Protein AF-A0A960V739-F1 (afdb_monomer_lite)

Structure (mmCIF, N/CA/C/O backbone):
data_AF-A0A960V739-F1
#
_entry.id   AF-A0A960V739-F1
#
loop_
_atom_site.group_PDB
_atom_site.id
_atom_site.type_symbol
_atom_site.label_atom_id
_atom_site.label_alt_id
_atom_site.label_comp_id
_atom_site.label_asym_id
_atom_site.label_entity_id
_atom_site.label_seq_id
_atom_site.pdbx_PDB_ins_code
_atom_site.Cartn_x
_atom_site.Cartn_y
_atom_site.Cartn_z
_atom_site.occupancy
_atom_site.B_iso_or_equiv
_atom_site.auth_seq_id
_atom_site.auth_comp_id
_atom_site.auth_asym_id
_atom_site.auth_atom_id
_atom_site.pdbx_PDB_model_num
ATOM 1 N N . VAL A 1 1 ? -7.307 39.408 7.195 1.00 61.91 1 VAL A N 1
ATOM 2 C CA . VAL A 1 1 ? -5.907 39.094 6.804 1.00 61.91 1 VAL A CA 1
ATOM 3 C C . VAL A 1 1 ? -5.364 37.853 7.519 1.00 61.91 1 VAL A C 1
ATOM 5 O O . VAL A 1 1 ? -5.177 36.853 6.842 1.00 61.91 1 VAL A O 1
ATOM 8 N N . ARG A 1 2 ? -5.236 37.822 8.859 1.00 61.84 2 ARG A N 1
ATOM 9 C CA . ARG A 1 2 ? -4.800 36.618 9.619 1.00 61.84 2 ARG A CA 1
ATOM 10 C C . ARG A 1 2 ? -5.507 35.285 9.275 1.00 61.84 2 ARG A C 1
ATOM 12 O O . ARG A 1 2 ? -4.802 34.300 9.091 1.00 61.84 2 ARG A O 1
ATOM 19 N N . PRO A 1 3 ? -6.846 35.208 9.113 1.00 68.50 3 PRO A N 1
ATOM 20 C CA . PRO A 1 3 ? -7.497 33.933 8.781 1.00 68.50 3 PRO A CA 1
ATOM 21 C C . PRO A 1 3 ? -7.203 33.447 7.353 1.00 68.50 3 PRO A C 1
ATOM 23 O O . PRO A 1 3 ? -7.245 32.250 7.091 1.00 68.50 3 PRO A O 1
ATOM 26 N N . ILE A 1 4 ? -6.880 34.360 6.432 1.00 65.25 4 ILE A N 1
ATOM 27 C CA . ILE A 1 4 ? -6.526 34.026 5.047 1.00 65.25 4 ILE A CA 1
ATOM 28 C C . ILE A 1 4 ? -5.077 33.529 4.997 1.00 65.25 4 ILE A C 1
ATOM 30 O O . ILE A 1 4 ? -4.818 32.489 4.404 1.00 65.25 4 ILE A O 1
ATOM 34 N N . VAL A 1 5 ? -4.163 34.205 5.703 1.00 66.00 5 VAL A N 1
ATOM 35 C CA . VAL A 1 5 ? -2.750 33.802 5.817 1.00 66.00 5 VAL A CA 1
ATOM 36 C C . VAL A 1 5 ? -2.621 32.413 6.452 1.00 66.00 5 VAL A C 1
ATOM 38 O O . VAL A 1 5 ? -1.962 31.547 5.885 1.00 66.00 5 VAL A O 1
ATOM 41 N N . ASN A 1 6 ? -3.342 32.146 7.547 1.00 66.25 6 ASN A N 1
ATOM 42 C CA . ASN A 1 6 ? -3.327 30.829 8.193 1.00 66.25 6 ASN A CA 1
ATOM 43 C C . ASN A 1 6 ? -3.907 29.725 7.292 1.00 66.25 6 ASN A C 1
ATOM 45 O O . ASN A 1 6 ? -3.459 28.581 7.336 1.00 66.25 6 ASN A O 1
ATOM 49 N N . LYS A 1 7 ? -4.905 30.051 6.460 1.00 63.59 7 LYS A N 1
ATOM 50 C CA . LYS A 1 7 ? -5.490 29.097 5.510 1.00 63.59 7 LYS A CA 1
ATOM 51 C C . LYS A 1 7 ? -4.515 28.765 4.379 1.00 63.59 7 LYS A C 1
ATOM 53 O O . LYS A 1 7 ? -4.425 27.601 4.007 1.00 63.59 7 LYS A O 1
ATOM 58 N N . ILE A 1 8 ? -3.781 29.756 3.872 1.00 60.94 8 ILE A N 1
ATOM 59 C CA . ILE A 1 8 ? -2.756 29.575 2.833 1.00 60.94 8 ILE A CA 1
ATOM 60 C C . ILE A 1 8 ? -1.586 28.741 3.371 1.00 60.94 8 ILE A C 1
ATOM 62 O O . ILE A 1 8 ? -1.253 27.729 2.766 1.00 60.94 8 ILE A O 1
ATOM 66 N N . GLN A 1 9 ? -1.064 29.068 4.558 1.00 61.53 9 GLN A N 1
ATOM 67 C CA . GLN A 1 9 ? 0.013 28.297 5.201 1.00 61.53 9 GLN A CA 1
ATOM 68 C C . GLN A 1 9 ? -0.371 26.828 5.444 1.00 61.53 9 GLN A C 1
ATOM 70 O O . GLN A 1 9 ? 0.449 25.925 5.289 1.00 61.53 9 GLN A O 1
ATOM 75 N N . ASN A 1 10 ? -1.634 26.569 5.794 1.00 70.25 10 ASN A N 1
ATOM 76 C CA . ASN A 1 10 ? -2.128 25.207 5.982 1.00 70.25 10 ASN A CA 1
ATOM 77 C C . ASN A 1 10 ? -2.332 24.463 4.647 1.00 70.25 10 ASN A C 1
ATOM 79 O O . ASN A 1 10 ? -2.177 23.252 4.576 1.00 70.25 10 ASN A O 1
ATOM 83 N N . LEU A 1 11 ? -2.666 25.164 3.561 1.00 67.06 11 LEU A N 1
ATOM 84 C CA . LEU A 1 11 ? -2.724 24.560 2.226 1.00 67.06 11 LEU A CA 1
ATOM 85 C C . LEU A 1 11 ? -1.325 24.180 1.727 1.00 67.06 11 LEU A C 1
ATOM 87 O O . LEU A 1 11 ? -1.134 23.060 1.253 1.00 67.06 11 LEU A O 1
ATOM 91 N N . GLU A 1 12 ? -0.347 25.071 1.888 1.00 69.44 12 GLU A N 1
ATOM 92 C CA . GLU A 1 12 ? 1.050 24.823 1.515 1.00 69.44 12 GLU A CA 1
ATOM 93 C C . GLU A 1 12 ? 1.628 23.612 2.255 1.00 69.44 12 GLU A C 1
ATOM 95 O O . GLU A 1 12 ? 2.193 22.715 1.624 1.00 69.44 12 GLU A O 1
ATOM 100 N N . SER A 1 13 ? 1.398 23.509 3.568 1.00 76.50 13 SER A N 1
ATOM 101 C CA . SER A 1 13 ? 1.861 22.359 4.354 1.00 76.50 13 SER A CA 1
ATOM 102 C C . SER A 1 13 ? 1.246 21.032 3.884 1.00 76.50 13 SER A C 1
ATOM 104 O O . SER A 1 13 ? 1.932 20.010 3.849 1.00 76.50 13 SER A O 1
ATOM 106 N N . MET A 1 14 ? -0.015 21.028 3.436 1.00 77.25 14 MET A N 1
ATOM 107 C CA . MET A 1 14 ? -0.676 19.818 2.930 1.00 77.25 14 MET A CA 1
ATOM 108 C C . MET A 1 14 ? -0.151 19.369 1.564 1.00 77.25 14 MET A C 1
ATOM 110 O O . MET A 1 14 ? -0.026 18.165 1.319 1.00 77.25 14 MET A O 1
ATOM 114 N N . HIS A 1 15 ? 0.170 20.306 0.669 1.00 81.81 15 HIS A N 1
ATOM 115 C CA . HIS A 1 15 ? 0.794 19.974 -0.612 1.00 81.81 15 HIS A CA 1
ATOM 116 C C . HIS A 1 15 ? 2.202 19.404 -0.418 1.00 81.81 15 HIS A C 1
ATOM 118 O O . HIS A 1 15 ? 2.551 18.422 -1.075 1.00 81.81 15 HIS A O 1
ATOM 124 N N . LEU A 1 16 ? 2.962 19.945 0.538 1.00 85.44 16 LEU A N 1
ATOM 125 C CA . LEU A 1 16 ? 4.282 19.430 0.901 1.00 85.44 16 LEU A CA 1
ATOM 126 C C . LEU A 1 16 ? 4.216 18.001 1.445 1.00 85.44 16 LEU A C 1
ATOM 128 O O . LEU A 1 16 ? 5.018 17.168 1.037 1.00 85.44 16 LEU A O 1
ATOM 132 N N . ILE A 1 17 ? 3.233 17.679 2.292 1.00 86.62 17 ILE A N 1
ATOM 133 C CA . ILE A 1 17 ? 3.054 16.311 2.806 1.00 86.62 17 ILE A CA 1
ATOM 134 C C . ILE A 1 17 ? 2.731 15.331 1.672 1.00 86.62 17 ILE A C 1
ATOM 136 O O . ILE A 1 17 ? 3.314 14.250 1.610 1.00 86.62 17 ILE A O 1
ATOM 140 N N . ARG A 1 18 ? 1.834 15.702 0.748 1.00 87.12 18 ARG A N 1
ATOM 141 C CA . ARG A 1 18 ? 1.503 14.868 -0.423 1.00 87.12 18 ARG A CA 1
ATOM 142 C C . ARG A 1 18 ? 2.731 14.606 -1.286 1.00 87.12 18 ARG A C 1
ATOM 144 O O . ARG A 1 18 ? 2.988 13.463 -1.651 1.00 87.12 18 ARG A O 1
ATOM 151 N N . LEU A 1 19 ? 3.487 15.662 -1.576 1.00 88.44 19 LEU A N 1
ATOM 152 C CA . LEU A 1 19 ? 4.712 15.569 -2.355 1.00 88.44 19 LEU A CA 1
ATOM 153 C C . LEU A 1 19 ? 5.747 14.691 -1.646 1.00 88.44 19 LEU A C 1
ATOM 155 O O . LEU A 1 19 ? 6.321 13.806 -2.271 1.00 88.44 19 LEU A O 1
ATOM 159 N N . PHE A 1 20 ? 5.929 14.879 -0.338 1.00 89.75 20 PHE A N 1
ATOM 160 C CA . PHE A 1 20 ? 6.829 14.071 0.477 1.00 89.75 20 PHE A CA 1
ATOM 161 C C . PHE A 1 20 ? 6.463 12.584 0.430 1.00 89.75 20 PHE A C 1
ATOM 163 O O . PHE A 1 20 ? 7.338 11.762 0.183 1.00 89.75 20 PHE A O 1
ATOM 170 N N . ILE A 1 21 ? 5.183 12.232 0.600 1.00 90.31 21 ILE A N 1
ATOM 171 C CA . ILE A 1 21 ? 4.724 10.834 0.547 1.00 90.31 21 ILE A CA 1
ATOM 172 C C . ILE A 1 21 ? 4.995 10.221 -0.828 1.00 90.31 21 ILE A C 1
ATOM 174 O O . ILE A 1 21 ? 5.490 9.097 -0.898 1.00 90.31 21 ILE A O 1
ATOM 178 N N . ILE A 1 22 ? 4.701 10.948 -1.911 1.00 90.69 22 ILE A N 1
ATOM 179 C CA . ILE A 1 22 ? 4.927 10.466 -3.281 1.00 90.69 22 ILE A CA 1
ATOM 180 C C . ILE A 1 22 ? 6.422 10.276 -3.542 1.00 90.69 22 ILE A C 1
ATOM 182 O O . ILE A 1 22 ? 6.816 9.212 -4.007 1.00 90.69 22 ILE A O 1
ATOM 186 N N . ILE A 1 23 ? 7.258 11.262 -3.203 1.00 92.69 23 ILE A N 1
ATOM 187 C CA . ILE A 1 23 ? 8.714 11.179 -3.390 1.00 92.69 23 ILE A CA 1
ATOM 188 C C . ILE A 1 23 ? 9.294 10.039 -2.555 1.00 92.69 23 ILE A C 1
ATOM 190 O O . ILE A 1 23 ? 10.075 9.246 -3.069 1.00 92.69 23 ILE A O 1
ATOM 194 N N . PHE A 1 24 ? 8.897 9.924 -1.289 1.00 92.94 24 PHE A N 1
ATOM 195 C CA . PHE A 1 24 ? 9.364 8.860 -0.408 1.00 92.94 24 PHE A CA 1
ATOM 196 C C . PHE A 1 24 ? 8.970 7.476 -0.941 1.00 92.94 24 PHE A C 1
ATOM 198 O O . PHE A 1 24 ? 9.826 6.601 -1.041 1.00 92.94 24 PHE A O 1
ATOM 205 N N . SER A 1 25 ? 7.709 7.310 -1.358 1.00 92.81 25 SER A N 1
ATOM 206 C CA . SER A 1 25 ? 7.203 6.063 -1.953 1.00 92.81 25 SER A CA 1
ATOM 207 C C . SER A 1 25 ? 7.873 5.744 -3.292 1.00 92.81 25 SER A C 1
ATOM 209 O O . SER A 1 25 ? 8.078 4.585 -3.628 1.00 92.81 25 SER A O 1
ATOM 211 N N . PHE A 1 26 ? 8.225 6.762 -4.078 1.00 93.56 26 PHE A N 1
ATOM 212 C CA . PHE A 1 26 ? 8.960 6.580 -5.325 1.00 93.56 26 PHE A CA 1
ATOM 213 C C . PHE A 1 26 ? 10.395 6.136 -5.060 1.00 93.56 26 PHE A C 1
ATOM 215 O O . PHE A 1 26 ? 10.823 5.116 -5.593 1.00 93.56 26 PHE A O 1
ATOM 222 N N . LEU A 1 27 ? 11.127 6.849 -4.201 1.00 92.50 27 LEU A N 1
ATOM 223 C CA . LEU A 1 27 ? 12.509 6.511 -3.862 1.00 92.50 27 LEU A CA 1
ATOM 224 C C . LEU A 1 27 ? 12.613 5.114 -3.248 1.00 92.50 27 LEU A C 1
ATOM 226 O O . LEU A 1 27 ? 13.562 4.390 -3.546 1.00 92.50 27 LEU A O 1
ATOM 230 N N . SER A 1 28 ? 11.620 4.705 -2.456 1.00 90.50 28 SER A N 1
ATOM 231 C CA . SER A 1 28 ? 11.598 3.380 -1.845 1.00 90.50 28 SER A CA 1
ATOM 232 C C . SER A 1 28 ? 11.438 2.227 -2.831 1.00 90.50 28 SER A C 1
ATOM 234 O O . SER A 1 28 ? 11.763 1.100 -2.476 1.00 90.50 28 SER A O 1
ATOM 236 N N . ILE A 1 29 ? 10.940 2.481 -4.043 1.00 89.25 29 ILE A N 1
ATOM 237 C CA . ILE A 1 29 ? 10.855 1.478 -5.113 1.00 89.25 29 ILE A CA 1
ATOM 238 C C . ILE A 1 29 ? 12.014 1.664 -6.096 1.00 89.25 29 ILE A C 1
ATOM 240 O O . ILE A 1 29 ? 12.632 0.692 -6.532 1.00 89.25 29 ILE A O 1
ATOM 244 N N . PHE A 1 30 ? 12.342 2.914 -6.422 1.00 89.31 30 PHE A N 1
ATOM 245 C CA . PHE A 1 30 ? 13.399 3.259 -7.361 1.00 89.31 30 PHE A CA 1
ATOM 246 C C . PHE A 1 30 ? 14.764 2.761 -6.888 1.00 89.31 30 PHE A C 1
ATOM 248 O O . PHE A 1 30 ? 15.450 2.096 -7.654 1.00 89.31 30 PHE A O 1
ATOM 255 N N . ILE A 1 31 ? 15.136 3.011 -5.627 1.00 89.50 31 ILE A N 1
ATOM 256 C CA . ILE A 1 31 ? 16.443 2.602 -5.097 1.00 89.50 31 ILE A CA 1
ATOM 257 C C . ILE A 1 31 ? 16.606 1.072 -5.162 1.00 89.50 31 ILE A C 1
ATOM 259 O O . ILE A 1 31 ? 17.589 0.632 -5.750 1.00 89.5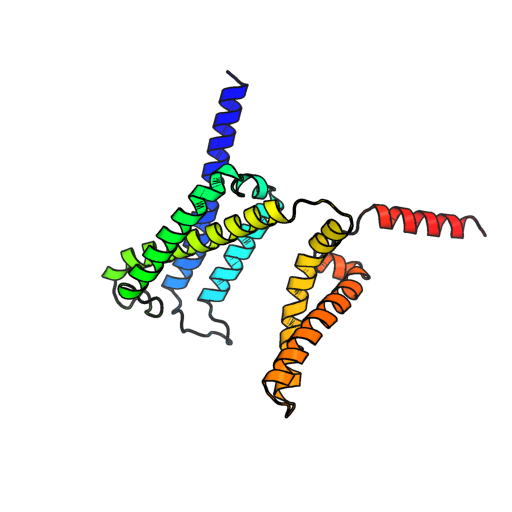0 31 ILE A O 1
ATOM 263 N N . PRO A 1 32 ? 15.668 0.236 -4.667 1.00 87.06 32 PRO A N 1
ATOM 264 C CA . PRO A 1 32 ? 15.764 -1.214 -4.845 1.00 87.06 32 PRO A CA 1
ATOM 265 C C . PRO A 1 32 ? 15.814 -1.678 -6.304 1.00 87.06 32 PRO A C 1
ATOM 267 O O . PRO A 1 32 ? 16.542 -2.626 -6.581 1.00 87.06 32 PRO A O 1
ATOM 270 N N . ASN A 1 33 ? 15.118 -1.013 -7.237 1.00 84.06 33 ASN A N 1
ATOM 271 C CA . ASN A 1 33 ? 15.215 -1.333 -8.672 1.00 84.06 33 ASN A CA 1
ATOM 272 C C . ASN A 1 33 ? 16.630 -1.135 -9.241 1.00 84.06 33 ASN A C 1
ATOM 274 O O . ASN A 1 33 ? 16.941 -1.724 -10.272 1.00 84.06 33 ASN A O 1
ATOM 278 N N . LEU A 1 34 ? 17.481 -0.316 -8.609 1.00 84.81 34 LEU A N 1
ATOM 279 C CA . LEU A 1 34 ? 18.876 -0.148 -9.033 1.00 84.81 34 LEU A CA 1
ATOM 280 C C . LEU A 1 34 ? 19.746 -1.362 -8.685 1.00 84.81 34 LEU A C 1
ATOM 282 O O . LEU A 1 34 ? 20.779 -1.560 -9.320 1.00 84.81 34 LEU A O 1
ATOM 286 N N . PHE A 1 35 ? 19.355 -2.144 -7.674 1.00 84.50 35 PHE A N 1
ATOM 287 C CA . PHE A 1 35 ? 20.180 -3.219 -7.112 1.00 84.50 35 PHE A CA 1
ATOM 288 C C . PHE A 1 35 ? 19.607 -4.617 -7.331 1.00 84.50 35 PHE A C 1
ATOM 290 O O . PHE A 1 35 ? 20.381 -5.565 -7.414 1.00 84.50 35 PHE A O 1
ATOM 297 N N . PHE A 1 36 ? 18.281 -4.752 -7.396 1.00 82.50 36 PHE A N 1
ATOM 298 C CA . PHE A 1 36 ? 17.600 -6.041 -7.465 1.00 82.50 36 PHE A CA 1
ATOM 299 C C . PHE A 1 36 ? 16.756 -6.149 -8.727 1.00 82.50 36 PHE A C 1
ATOM 301 O O . PHE A 1 36 ? 15.936 -5.274 -9.022 1.00 82.50 36 PHE A O 1
ATOM 308 N N . ASN A 1 37 ? 16.878 -7.278 -9.421 1.00 76.06 37 ASN A N 1
ATOM 309 C CA . ASN A 1 37 ? 15.955 -7.611 -10.499 1.00 76.06 37 ASN A CA 1
ATOM 310 C C . ASN A 1 37 ? 14.617 -8.109 -9.927 1.00 76.06 37 ASN A C 1
ATOM 312 O O . ASN A 1 37 ? 14.555 -8.728 -8.864 1.00 76.06 37 ASN A O 1
ATOM 316 N N . LYS A 1 38 ? 13.508 -7.879 -10.642 1.00 71.06 38 LYS A N 1
ATOM 317 C CA . LYS A 1 38 ? 12.155 -8.265 -10.182 1.00 71.06 38 LYS A CA 1
ATOM 318 C C . LYS A 1 38 ? 11.963 -9.788 -10.055 1.00 71.06 38 LYS A C 1
ATOM 320 O O . LYS A 1 38 ? 11.055 -10.248 -9.352 1.00 71.06 38 LYS A O 1
ATOM 325 N N . GLU A 1 39 ? 12.800 -10.560 -10.741 1.00 76.31 39 GLU A N 1
ATOM 326 C CA . GLU A 1 39 ? 12.799 -12.027 -10.730 1.00 76.31 39 GLU A CA 1
ATOM 327 C C . GLU A 1 39 ? 13.754 -12.628 -9.695 1.00 76.31 39 GLU A C 1
ATOM 329 O O . GLU A 1 39 ? 13.726 -13.835 -9.472 1.00 76.31 39 GLU A O 1
ATOM 334 N N . GLU A 1 40 ? 14.568 -11.811 -9.023 1.00 79.06 40 GLU A N 1
ATOM 335 C CA . GLU A 1 40 ? 15.476 -12.307 -7.995 1.00 79.06 40 GLU A CA 1
ATOM 336 C C . GLU A 1 40 ? 14.717 -12.699 -6.728 1.00 79.06 40 GLU A C 1
ATOM 338 O O . GLU A 1 40 ? 13.889 -11.955 -6.190 1.00 79.06 40 GLU A O 1
ATOM 343 N N . PHE A 1 41 ? 15.046 -13.887 -6.228 1.00 82.50 41 PHE A N 1
ATOM 344 C CA . PHE A 1 41 ? 14.549 -14.405 -4.965 1.00 82.50 41 PHE A CA 1
ATOM 345 C C . PHE A 1 41 ? 15.709 -14.552 -3.988 1.00 82.50 41 PHE A C 1
ATOM 347 O O . PHE A 1 41 ? 16.656 -15.295 -4.240 1.00 82.50 41 PHE A O 1
ATOM 354 N N . ILE A 1 42 ? 15.596 -13.900 -2.834 1.00 82.56 42 ILE A N 1
ATOM 355 C CA . ILE A 1 42 ? 16.495 -14.091 -1.697 1.00 82.56 42 ILE A CA 1
ATOM 356 C C . ILE A 1 42 ? 15.648 -14.698 -0.584 1.00 82.56 42 ILE A C 1
ATOM 358 O O . ILE A 1 42 ? 14.678 -14.089 -0.142 1.00 82.56 42 ILE A O 1
ATOM 362 N N . LEU A 1 43 ? 15.970 -15.924 -0.159 1.00 80.31 43 LEU A N 1
ATOM 363 C CA . LEU A 1 43 ? 15.188 -16.659 0.849 1.00 80.31 43 LEU A CA 1
ATOM 364 C C . LEU A 1 43 ? 13.693 -16.793 0.478 1.00 80.31 43 LEU A C 1
ATOM 366 O O . LEU A 1 43 ? 12.824 -16.648 1.330 1.00 80.31 43 LEU A O 1
ATOM 370 N N . GLN A 1 44 ? 13.391 -17.035 -0.806 1.00 77.94 44 GLN A N 1
ATOM 371 C CA . GLN A 1 44 ? 12.026 -17.082 -1.377 1.00 77.94 44 GLN A CA 1
ATOM 372 C C . GLN A 1 44 ? 11.234 -15.763 -1.300 1.00 77.94 44 GLN A C 1
ATOM 374 O O . GLN A 1 44 ? 10.081 -15.703 -1.729 1.00 77.94 44 GLN A O 1
ATOM 379 N N . ILE A 1 45 ? 11.852 -14.685 -0.823 1.00 78.31 45 ILE A N 1
ATOM 380 C CA . ILE A 1 45 ? 11.278 -13.345 -0.816 1.00 78.31 45 ILE A CA 1
ATOM 381 C C . ILE A 1 45 ? 11.823 -12.604 -2.032 1.00 78.31 45 ILE A C 1
ATOM 383 O O . ILE A 1 45 ? 13.023 -12.626 -2.296 1.00 78.31 45 ILE A O 1
ATOM 387 N N . ARG A 1 46 ? 10.943 -11.924 -2.768 1.00 81.75 46 ARG A N 1
ATOM 388 C CA . ARG A 1 46 ? 11.359 -10.980 -3.811 1.00 81.75 46 ARG A CA 1
ATOM 389 C C . ARG A 1 46 ? 11.716 -9.651 -3.139 1.00 81.75 46 ARG A C 1
ATOM 391 O O . ARG A 1 46 ? 10.792 -8.983 -2.660 1.00 81.75 46 ARG A O 1
ATOM 398 N N . PRO A 1 47 ? 13.000 -9.242 -3.079 1.00 85.25 47 PRO A N 1
ATOM 399 C CA . PRO A 1 47 ? 13.420 -8.060 -2.318 1.00 85.25 47 PRO A CA 1
ATOM 400 C C . PRO A 1 47 ? 12.693 -6.792 -2.768 1.00 85.25 47 PRO A C 1
ATOM 402 O O . PRO A 1 47 ? 12.223 -6.007 -1.950 1.00 85.25 47 PRO A O 1
ATOM 405 N N . MET A 1 48 ? 12.512 -6.655 -4.081 1.00 82.94 48 MET A N 1
ATOM 406 C CA . MET A 1 48 ? 11.756 -5.577 -4.714 1.00 82.94 48 MET A CA 1
ATOM 407 C C . MET A 1 48 ? 10.343 -5.416 -4.135 1.00 82.94 48 MET A C 1
ATOM 409 O O . MET A 1 48 ? 9.955 -4.325 -3.724 1.00 82.94 48 MET A O 1
ATOM 413 N N . PHE A 1 49 ? 9.590 -6.514 -4.027 1.00 83.94 49 PHE A N 1
ATOM 414 C CA . PHE A 1 49 ? 8.250 -6.485 -3.439 1.00 83.94 49 PHE A CA 1
ATOM 415 C C . PHE A 1 49 ? 8.279 -6.240 -1.936 1.00 83.94 49 PHE A C 1
ATOM 417 O O . PHE A 1 49 ? 7.426 -5.520 -1.426 1.00 83.94 49 PHE A O 1
ATOM 424 N N . PHE A 1 50 ? 9.264 -6.791 -1.226 1.00 87.19 50 PHE A N 1
ATOM 425 C CA . PHE A 1 50 ? 9.419 -6.515 0.197 1.00 87.19 50 PHE A CA 1
ATOM 426 C C . PHE A 1 50 ? 9.578 -5.013 0.458 1.00 87.19 50 PHE A C 1
ATOM 428 O O . PHE A 1 50 ? 8.802 -4.455 1.231 1.00 87.19 50 PHE A O 1
ATOM 435 N N . PHE A 1 51 ? 10.521 -4.348 -0.218 1.00 87.94 51 PHE A N 1
ATOM 436 C CA . PHE A 1 51 ? 10.730 -2.910 -0.048 1.00 87.94 51 PHE A CA 1
ATOM 437 C C . PHE A 1 51 ? 9.505 -2.102 -0.475 1.00 87.94 51 PHE A C 1
ATOM 439 O O . PHE A 1 51 ? 9.082 -1.219 0.271 1.00 87.94 51 PHE A O 1
ATOM 446 N N . TYR A 1 52 ? 8.891 -2.451 -1.610 1.00 86.25 52 TYR A N 1
ATOM 447 C CA . TYR A 1 52 ? 7.645 -1.838 -2.068 1.00 86.25 52 TYR A CA 1
ATOM 448 C C . TYR A 1 52 ? 6.574 -1.856 -0.965 1.00 86.25 52 TYR A C 1
ATOM 450 O O . TYR A 1 52 ? 6.131 -0.803 -0.505 1.00 86.25 52 TYR A O 1
ATOM 458 N N . TYR A 1 53 ? 6.199 -3.040 -0.471 1.00 87.94 53 TYR A N 1
ATOM 459 C CA . TYR A 1 53 ? 5.127 -3.163 0.518 1.00 87.94 53 TYR A CA 1
ATOM 460 C C . TYR A 1 53 ? 5.512 -2.575 1.877 1.00 87.94 53 TYR A C 1
ATOM 462 O O . TYR A 1 53 ? 4.684 -1.932 2.524 1.00 87.94 53 TYR A O 1
ATOM 470 N N . PHE A 1 54 ? 6.760 -2.759 2.309 1.00 88.88 54 PHE A N 1
ATOM 471 C CA . PHE A 1 54 ? 7.238 -2.268 3.597 1.00 88.88 54 PHE A CA 1
ATOM 472 C C . PHE A 1 54 ? 7.206 -0.740 3.675 1.00 88.88 54 PHE A C 1
ATOM 474 O O . PHE A 1 54 ? 6.691 -0.178 4.643 1.00 88.88 54 PHE A O 1
ATOM 481 N N . PHE A 1 55 ? 7.704 -0.047 2.651 1.00 91.56 55 PHE A N 1
ATOM 482 C CA . PHE A 1 55 ? 7.731 1.411 2.664 1.00 91.56 55 PHE A CA 1
ATOM 483 C C . PHE A 1 55 ? 6.346 2.029 2.447 1.00 91.56 55 PHE A C 1
ATOM 485 O O . PHE A 1 55 ? 6.021 2.998 3.133 1.00 91.56 55 PHE A O 1
ATOM 492 N N . PHE A 1 56 ? 5.487 1.425 1.615 1.00 90.19 56 PHE A N 1
ATOM 493 C CA . PHE A 1 56 ? 4.076 1.827 1.532 1.00 90.19 56 PHE A CA 1
ATOM 494 C C . PHE A 1 56 ? 3.359 1.667 2.875 1.00 90.19 56 PHE A C 1
ATOM 496 O O . PHE A 1 56 ? 2.621 2.562 3.296 1.00 90.19 56 PHE A O 1
ATOM 503 N N . PHE A 1 57 ? 3.620 0.568 3.588 1.00 88.12 57 PHE A N 1
ATOM 504 C CA . PHE A 1 57 ? 3.103 0.360 4.936 1.00 88.12 57 PHE A CA 1
ATOM 505 C C . PHE A 1 57 ? 3.596 1.440 5.908 1.00 88.12 57 PHE A C 1
ATOM 507 O O . PHE A 1 57 ? 2.783 2.015 6.631 1.00 88.12 57 PHE A O 1
ATOM 514 N N . LEU A 1 58 ? 4.893 1.777 5.903 1.00 87.88 58 LEU A N 1
ATOM 515 C CA . LEU A 1 58 ? 5.436 2.845 6.752 1.00 87.88 58 LEU A CA 1
ATOM 516 C C . LEU A 1 58 ? 4.816 4.211 6.437 1.00 87.88 58 LEU A C 1
ATOM 518 O O . LEU A 1 58 ? 4.456 4.942 7.361 1.00 87.88 58 LEU A O 1
ATOM 522 N N . SER A 1 59 ? 4.647 4.551 5.157 1.00 90.00 59 SER A N 1
ATOM 523 C CA . SER A 1 59 ? 3.977 5.789 4.750 1.00 90.00 59 SER A CA 1
ATOM 524 C C . SER A 1 59 ? 2.517 5.818 5.202 1.00 90.00 59 SER A C 1
ATOM 526 O O . SER A 1 59 ? 2.076 6.811 5.781 1.00 90.00 59 SER A O 1
ATOM 528 N N . GLY A 1 60 ? 1.778 4.720 5.019 1.00 87.38 60 GLY A N 1
ATOM 529 C CA . GLY A 1 60 ? 0.407 4.582 5.513 1.00 87.38 60 GLY A CA 1
ATOM 530 C C . GLY A 1 60 ? 0.316 4.720 7.036 1.00 87.38 60 GLY A C 1
ATOM 531 O O . GLY A 1 60 ? -0.517 5.473 7.544 1.00 87.38 60 GLY A O 1
ATOM 532 N N . ALA A 1 61 ? 1.218 4.066 7.772 1.00 83.38 61 ALA A N 1
ATOM 533 C CA . ALA A 1 61 ? 1.296 4.148 9.227 1.00 83.38 61 ALA A CA 1
ATOM 534 C C . ALA A 1 61 ? 1.630 5.569 9.709 1.00 83.38 61 ALA A C 1
ATOM 536 O O . ALA A 1 61 ? 1.035 6.045 10.679 1.00 83.38 61 ALA A O 1
ATOM 537 N N . TYR A 1 62 ? 2.536 6.271 9.021 1.00 86.81 62 TYR A N 1
ATOM 538 C CA . TYR A 1 62 ? 2.861 7.668 9.308 1.00 86.81 62 TYR A CA 1
ATOM 539 C C . TYR A 1 62 ? 1.643 8.580 9.120 1.00 86.81 62 TYR A C 1
ATOM 541 O O . TYR A 1 62 ? 1.308 9.342 10.028 1.00 86.81 62 TYR A O 1
ATOM 549 N N . ILE A 1 63 ? 0.940 8.463 7.988 1.00 86.62 63 ILE A N 1
ATOM 550 C CA . ILE A 1 63 ? -0.281 9.231 7.685 1.00 86.62 63 ILE A CA 1
ATOM 551 C C . ILE A 1 63 ? -1.363 8.984 8.739 1.00 86.62 63 ILE A C 1
ATOM 553 O O . ILE A 1 63 ? -2.015 9.925 9.197 1.00 86.62 63 ILE A O 1
ATOM 557 N N . PHE A 1 64 ? -1.547 7.720 9.127 1.00 81.06 64 PHE A N 1
ATOM 558 C CA . PHE A 1 64 ? -2.516 7.335 10.143 1.00 81.06 64 PHE A CA 1
ATOM 559 C C . PHE A 1 64 ? -2.152 7.928 11.510 1.00 81.06 64 PHE A C 1
ATOM 561 O O . PHE A 1 64 ? -2.984 8.568 12.144 1.00 81.06 64 PHE A O 1
ATOM 568 N N . LYS A 1 65 ? -0.889 7.799 11.939 1.00 78.81 65 LYS A N 1
ATOM 569 C CA . LYS A 1 65 ? -0.410 8.310 13.234 1.00 78.81 65 LYS A CA 1
ATOM 570 C C . LYS A 1 65 ? -0.465 9.838 13.338 1.00 78.81 65 LYS A C 1
ATOM 572 O O . LYS A 1 65 ? -0.695 10.366 14.422 1.00 78.81 65 LYS A O 1
ATOM 577 N N . THR A 1 66 ? -0.229 10.543 12.236 1.00 79.31 66 THR A N 1
ATOM 578 C CA . THR A 1 66 ? -0.236 12.016 12.175 1.00 79.31 66 THR A CA 1
ATOM 579 C C . THR A 1 66 ? -1.625 12.610 11.926 1.00 79.31 66 THR A C 1
ATOM 581 O O . THR A 1 66 ? -1.760 13.829 11.859 1.00 79.31 66 THR A O 1
ATOM 584 N N . ASN A 1 67 ? -2.667 11.776 11.808 1.00 79.38 67 ASN A N 1
ATOM 585 C CA . ASN A 1 67 ? -4.033 12.185 11.464 1.00 79.38 67 ASN A CA 1
ATO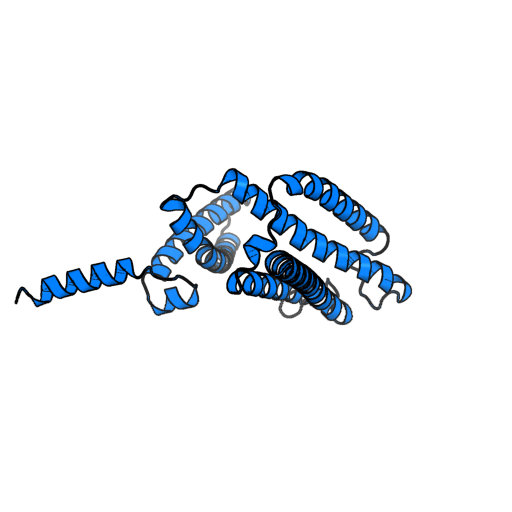M 586 C C . ASN A 1 67 ? -4.134 12.981 10.146 1.00 79.38 67 ASN A C 1
ATOM 588 O O . ASN A 1 67 ? -5.093 13.719 9.926 1.00 79.38 67 ASN A O 1
ATOM 592 N N . HIS A 1 68 ? -3.179 12.818 9.226 1.00 82.62 68 HIS A N 1
ATOM 593 C CA . HIS A 1 68 ? -3.222 13.473 7.914 1.00 82.62 68 HIS A CA 1
ATOM 594 C C . HIS A 1 68 ? -4.147 12.766 6.914 1.00 82.62 68 HIS A C 1
ATOM 596 O O . HIS A 1 68 ? -4.416 13.307 5.840 1.00 82.62 68 HIS A O 1
ATOM 602 N N . LEU A 1 69 ? -4.675 11.588 7.265 1.00 82.12 69 LEU A N 1
ATOM 603 C CA . LEU A 1 69 ? -5.531 10.783 6.392 1.00 82.12 69 LEU A CA 1
ATOM 604 C C . LEU A 1 69 ? -6.755 11.559 5.879 1.00 82.12 69 LEU A C 1
ATOM 606 O O . LEU A 1 69 ? -7.051 11.517 4.685 1.00 82.12 69 LEU A O 1
ATOM 610 N N . GLU A 1 70 ? -7.431 12.321 6.744 1.00 79.56 70 GLU A N 1
ATOM 611 C CA . GLU A 1 70 ? -8.624 13.092 6.359 1.00 79.56 70 GLU A CA 1
ATOM 612 C C . GLU A 1 70 ? -8.339 14.148 5.284 1.00 79.56 70 GLU A C 1
ATOM 614 O O . GLU A 1 70 ? -9.209 14.453 4.467 1.00 79.56 70 GLU A O 1
ATOM 619 N N . ASN A 1 71 ? -7.112 14.672 5.255 1.00 79.75 71 ASN A N 1
ATOM 620 C CA . ASN A 1 71 ? -6.681 15.685 4.294 1.00 79.75 71 ASN A CA 1
ATOM 621 C C . ASN A 1 71 ? -6.252 15.079 2.952 1.00 79.75 71 ASN A C 1
ATOM 623 O O . ASN A 1 71 ? -6.200 15.787 1.940 1.00 79.75 71 ASN A O 1
ATOM 627 N N . LEU A 1 72 ? -5.922 13.787 2.929 1.00 82.31 72 LEU A N 1
ATOM 628 C CA . LEU A 1 72 ? -5.545 13.061 1.717 1.00 82.31 72 LEU A CA 1
ATOM 629 C C . LEU A 1 72 ? -6.761 12.478 0.999 1.00 82.31 72 LEU A C 1
ATOM 631 O O . LEU A 1 72 ? -6.768 12.432 -0.229 1.00 82.31 72 LEU A O 1
ATOM 635 N N . ILE A 1 73 ? -7.798 12.077 1.742 1.00 83.88 73 ILE A N 1
ATOM 636 C CA . ILE A 1 73 ? -9.012 11.501 1.160 1.00 83.88 73 ILE A CA 1
ATOM 637 C C . ILE A 1 73 ? -9.732 12.556 0.293 1.00 83.88 73 ILE A C 1
ATOM 639 O O . ILE A 1 73 ? -10.114 13.623 0.791 1.00 83.88 73 ILE A O 1
ATOM 643 N N . PRO A 1 74 ? -9.970 12.273 -1.002 1.00 82.12 74 PRO A N 1
ATOM 644 C CA . PRO A 1 74 ? -10.743 13.145 -1.872 1.00 82.12 74 PRO A CA 1
ATOM 645 C C . PRO A 1 74 ? -12.144 13.375 -1.304 1.00 82.12 74 PRO A C 1
ATOM 647 O O . PRO A 1 74 ? -12.820 12.435 -0.885 1.00 82.12 74 PRO A O 1
ATOM 650 N N . LYS A 1 75 ? -12.612 14.625 -1.333 1.00 81.81 75 LYS A N 1
ATOM 651 C CA . LYS A 1 75 ? -14.015 14.948 -1.033 1.00 81.81 75 LYS A CA 1
ATOM 652 C C . LYS A 1 75 ? -14.915 14.438 -2.162 1.00 81.81 75 LYS A C 1
ATOM 654 O O . LYS A 1 75 ? -14.469 14.391 -3.303 1.00 81.81 75 LYS A O 1
ATOM 659 N N . ASN A 1 76 ? -16.193 14.171 -1.877 1.00 78.00 76 ASN A N 1
ATOM 660 C CA . ASN A 1 76 ? -17.149 13.606 -2.846 1.00 78.00 76 ASN A CA 1
ATOM 661 C C . ASN A 1 76 ? -17.143 14.311 -4.215 1.00 78.00 76 ASN A C 1
ATOM 663 O O . ASN A 1 76 ? -17.140 13.650 -5.245 1.00 78.00 76 ASN A O 1
ATOM 667 N N . LYS A 1 77 ? -17.067 15.649 -4.239 1.00 79.50 77 LYS A N 1
ATOM 668 C CA . LYS A 1 77 ? -17.023 16.433 -5.489 1.00 79.50 77 LYS A CA 1
ATOM 669 C C . LYS A 1 77 ? -15.767 16.184 -6.336 1.00 79.50 77 LYS A C 1
ATOM 671 O O . LYS A 1 77 ? -15.808 16.387 -7.539 1.00 79.50 77 LYS A O 1
ATOM 676 N N . ASN A 1 78 ? -14.669 15.747 -5.724 1.00 81.94 78 ASN A N 1
ATOM 677 C CA . ASN A 1 78 ? -13.394 15.508 -6.400 1.00 81.94 78 ASN A CA 1
ATOM 678 C C . ASN A 1 78 ? -13.259 14.063 -6.901 1.00 81.94 78 ASN A C 1
ATOM 680 O O . ASN A 1 78 ? -12.405 13.798 -7.742 1.00 81.94 78 ASN A O 1
ATOM 684 N N . LEU A 1 79 ? -14.091 13.133 -6.415 1.00 82.94 79 LEU A N 1
ATOM 685 C CA . LEU A 1 79 ? -14.044 11.731 -6.841 1.00 82.94 79 LEU A CA 1
ATOM 686 C C . LEU A 1 79 ? -14.361 11.554 -8.325 1.00 82.94 79 LEU A C 1
ATOM 688 O O . LEU A 1 79 ? -13.733 10.727 -8.980 1.00 82.94 79 LEU A O 1
ATOM 692 N N . ILE A 1 80 ? -15.286 12.358 -8.859 1.00 85.81 80 ILE A N 1
ATOM 693 C CA . ILE A 1 80 ? -15.678 12.291 -10.273 1.00 85.81 80 ILE A CA 1
ATOM 694 C C . ILE A 1 80 ? -14.508 12.593 -11.216 1.00 85.81 80 ILE A C 1
ATOM 696 O O . ILE A 1 80 ? -14.448 12.039 -12.305 1.00 85.81 80 ILE A O 1
ATOM 700 N N . TYR A 1 81 ? -13.553 13.418 -10.778 1.00 88.44 81 TYR A N 1
ATOM 701 C CA . TYR A 1 81 ? -12.339 13.731 -11.534 1.00 88.44 81 TYR A CA 1
ATOM 702 C C . TYR A 1 81 ? -11.208 12.733 -11.268 1.00 88.44 81 TYR A C 1
ATOM 704 O O . TYR A 1 81 ? -10.330 12.561 -12.109 1.00 88.44 81 TYR A O 1
ATOM 712 N N . LEU A 1 82 ? -11.224 12.053 -10.117 1.00 89.00 82 LEU A N 1
ATOM 713 C CA . LEU A 1 82 ? -10.204 11.067 -9.769 1.00 89.00 82 LEU A CA 1
ATOM 714 C C . LEU A 1 82 ? -10.301 9.816 -10.647 1.00 89.00 82 LEU A C 1
ATOM 716 O O . LEU A 1 82 ? -9.279 9.326 -11.103 1.00 89.00 82 LEU A O 1
ATOM 720 N N . VAL A 1 83 ? -11.509 9.315 -10.913 1.00 90.38 83 VAL A N 1
ATOM 721 C CA . VAL A 1 83 ? -11.712 8.109 -11.738 1.00 90.38 83 VAL A CA 1
ATOM 722 C C . VAL A 1 83 ? -11.107 8.238 -13.145 1.00 90.38 83 VAL A C 1
ATOM 724 O O . VAL A 1 83 ? -10.280 7.394 -13.492 1.00 90.38 83 VAL A O 1
ATOM 727 N N . PRO A 1 84 ? -11.433 9.269 -13.954 1.00 93.19 84 PRO A N 1
ATOM 728 C CA . PRO A 1 84 ? -10.832 9.417 -15.277 1.00 93.19 84 PRO A CA 1
ATOM 729 C C . PRO A 1 84 ? -9.324 9.683 -15.202 1.00 93.19 84 PRO A C 1
ATOM 731 O O . PRO A 1 84 ? -8.586 9.198 -16.053 1.00 93.19 84 PRO A O 1
ATOM 734 N N . PHE A 1 85 ? -8.843 10.381 -14.166 1.00 93.62 85 PHE A N 1
ATOM 735 C CA . PHE A 1 85 ? -7.408 10.571 -13.948 1.00 93.62 85 PHE A CA 1
ATOM 736 C C . PHE A 1 85 ? -6.682 9.240 -13.698 1.00 93.62 85 PHE A C 1
ATOM 738 O O . PHE A 1 85 ? -5.670 8.969 -14.338 1.00 93.62 85 PHE A O 1
ATOM 745 N N . LEU A 1 86 ? -7.217 8.377 -12.828 1.00 94.75 86 LEU A N 1
ATOM 746 C CA . LEU A 1 86 ? -6.653 7.047 -12.586 1.00 94.75 86 LEU A CA 1
ATOM 747 C C . LEU A 1 86 ? -6.742 6.160 -13.827 1.00 94.75 86 LEU A C 1
ATOM 749 O O . LEU A 1 86 ? -5.788 5.446 -14.116 1.00 94.75 86 LEU A O 1
ATOM 753 N N . GLY A 1 87 ? -7.840 6.242 -14.585 1.00 94.44 87 GLY A N 1
ATOM 754 C CA . GLY A 1 87 ? -7.982 5.546 -15.864 1.00 94.44 87 GLY A CA 1
ATOM 755 C C . GLY A 1 87 ? -6.916 5.970 -16.878 1.00 94.44 87 GLY A C 1
ATOM 756 O O . GLY A 1 87 ? -6.294 5.118 -17.504 1.00 94.44 87 GLY A O 1
ATOM 757 N N . MET A 1 88 ? -6.638 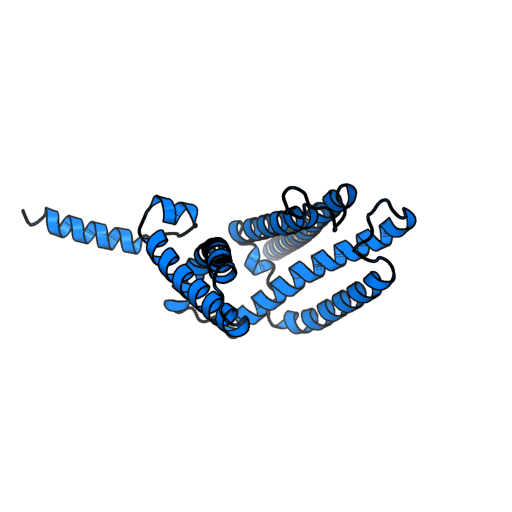7.272 -16.979 1.00 95.94 88 MET A N 1
ATOM 758 C CA . MET A 1 88 ? -5.561 7.802 -17.817 1.00 95.94 88 MET A CA 1
ATOM 759 C C . MET A 1 88 ? -4.183 7.325 -17.340 1.00 95.94 88 MET A C 1
ATOM 761 O O . MET A 1 88 ? -3.399 6.839 -18.150 1.00 95.94 88 MET A O 1
ATOM 765 N N . CYS A 1 89 ? -3.884 7.417 -16.039 1.00 95.06 89 CYS A N 1
ATOM 766 C CA . CYS A 1 89 ? -2.624 6.916 -15.481 1.00 95.06 89 CYS A CA 1
ATOM 767 C C . CYS A 1 89 ? -2.444 5.413 -15.723 1.00 95.06 89 CYS A C 1
ATOM 769 O O . CYS A 1 89 ? -1.342 4.981 -16.040 1.00 95.06 89 CYS A O 1
ATOM 771 N N . PHE A 1 90 ? -3.518 4.630 -15.607 1.00 94.06 90 PHE A N 1
ATOM 772 C CA . PHE A 1 90 ? -3.495 3.194 -15.864 1.00 94.06 90 PHE A CA 1
ATOM 773 C C . PHE A 1 90 ? -3.273 2.892 -17.349 1.00 94.06 90 PHE A C 1
ATOM 775 O O . PHE A 1 90 ? -2.440 2.058 -17.680 1.00 94.06 90 PHE A O 1
ATOM 782 N N . GLY A 1 91 ? -3.943 3.616 -18.250 1.00 93.81 91 GLY A N 1
ATOM 783 C CA . GLY A 1 91 ? -3.695 3.502 -19.688 1.00 93.81 91 GLY A CA 1
ATOM 784 C C . GLY A 1 91 ? -2.246 3.833 -20.056 1.00 93.81 91 GLY A C 1
ATOM 785 O O . GLY A 1 91 ? -1.613 3.079 -20.786 1.00 93.81 91 GLY A O 1
ATOM 786 N N . LEU A 1 92 ? -1.687 4.911 -19.492 1.00 93.81 92 LEU A N 1
ATOM 787 C CA . LEU A 1 92 ? -0.274 5.260 -19.673 1.00 93.81 92 LEU A CA 1
ATOM 788 C C . LEU A 1 92 ? 0.665 4.184 -19.118 1.00 93.81 92 LEU A C 1
ATOM 790 O O . LEU A 1 92 ? 1.675 3.895 -19.747 1.00 93.81 92 LEU A O 1
ATOM 794 N N . TYR A 1 93 ? 0.331 3.594 -17.969 1.00 91.69 93 TYR A N 1
ATOM 795 C CA . TYR A 1 93 ? 1.104 2.509 -17.364 1.00 91.69 93 TYR A CA 1
ATOM 796 C C . TYR A 1 93 ? 1.172 1.293 -18.297 1.00 91.69 93 TYR A C 1
ATOM 798 O O . TYR A 1 93 ? 2.260 0.818 -18.601 1.00 91.69 93 TYR A O 1
ATOM 806 N N . VAL A 1 94 ? 0.028 0.857 -18.834 1.00 90.75 94 VAL A N 1
ATOM 807 C CA . VAL A 1 94 ? -0.037 -0.275 -19.775 1.00 90.75 94 VAL A CA 1
ATOM 808 C C . VAL A 1 94 ? 0.732 0.019 -21.068 1.00 90.75 94 VAL A C 1
ATOM 810 O O . VAL A 1 94 ? 1.484 -0.827 -21.535 1.00 90.75 94 VAL A O 1
ATOM 813 N N . LEU A 1 95 ? 0.612 1.231 -21.622 1.00 90.38 95 LEU A N 1
ATOM 814 C CA . LEU A 1 95 ? 1.384 1.629 -22.808 1.00 90.38 95 LEU A CA 1
ATOM 815 C C . LEU A 1 95 ? 2.897 1.642 -22.540 1.00 90.38 95 LEU A C 1
ATOM 817 O O . LEU A 1 95 ? 3.693 1.277 -23.401 1.00 90.38 95 LEU A O 1
ATOM 821 N N . LEU A 1 96 ? 3.309 2.059 -21.341 1.00 88.38 96 LEU A N 1
ATOM 822 C CA . LEU A 1 96 ? 4.711 2.034 -20.931 1.00 88.38 96 LEU A CA 1
ATOM 823 C C . LEU A 1 96 ? 5.248 0.616 -20.767 1.00 88.38 96 LEU A C 1
ATOM 825 O O . LEU A 1 96 ? 6.434 0.413 -21.003 1.00 88.38 96 LEU A O 1
ATOM 829 N N . GLU A 1 97 ? 4.409 -0.359 -20.421 1.00 84.62 97 GLU A N 1
ATOM 830 C CA . GLU A 1 97 ? 4.809 -1.763 -20.311 1.00 84.62 97 GLU A CA 1
ATOM 831 C C . GLU A 1 97 ? 5.246 -2.365 -21.658 1.00 84.62 97 GLU A C 1
ATOM 833 O O . GLU A 1 97 ? 6.127 -3.226 -21.686 1.00 84.62 97 GLU A O 1
ATOM 838 N N . GLU A 1 98 ? 4.723 -1.860 -22.782 1.00 82.94 98 GLU A N 1
ATOM 839 C CA . GLU A 1 98 ? 5.174 -2.258 -24.124 1.00 82.94 98 GLU A CA 1
ATOM 840 C C . GLU A 1 98 ? 6.601 -1.770 -24.432 1.00 82.94 98 GLU A C 1
ATOM 842 O O . GLU A 1 98 ? 7.373 -2.460 -25.101 1.00 82.94 98 GLU A O 1
ATOM 847 N N . VAL A 1 99 ? 6.976 -0.590 -23.923 1.00 79.06 99 VAL A N 1
ATOM 848 C CA . VAL A 1 99 ? 8.277 0.054 -24.182 1.00 79.06 99 VAL A CA 1
ATOM 849 C C . VAL A 1 99 ? 9.327 -0.367 -23.148 1.00 79.06 99 VAL A C 1
ATOM 851 O O . VAL A 1 99 ? 10.461 -0.713 -23.492 1.00 79.06 99 VAL A O 1
ATOM 854 N N . ASP A 1 100 ? 8.951 -0.370 -21.872 1.00 75.69 100 ASP A N 1
ATOM 855 C CA . ASP A 1 100 ? 9.762 -0.742 -20.717 1.00 75.69 100 ASP A CA 1
ATOM 856 C C . ASP A 1 100 ? 9.120 -1.927 -19.994 1.00 75.69 100 ASP A C 1
ATOM 858 O O . ASP A 1 100 ? 8.407 -1.778 -18.997 1.00 75.69 100 ASP A O 1
ATOM 862 N N . GLN A 1 101 ? 9.394 -3.125 -20.513 1.00 73.75 101 GLN A N 1
ATOM 863 C CA . GLN A 1 101 ? 8.900 -4.346 -19.898 1.00 73.75 101 GLN A CA 1
ATOM 864 C C . GLN A 1 101 ? 9.472 -4.479 -18.485 1.00 73.75 101 GLN A C 1
ATOM 866 O O . GLN A 1 101 ? 10.684 -4.574 -18.274 1.00 73.75 101 GLN A O 1
ATOM 871 N N . TYR A 1 102 ? 8.575 -4.519 -17.505 1.00 64.88 102 TYR A N 1
ATOM 872 C CA . TYR A 1 102 ? 8.920 -4.392 -16.089 1.00 64.88 102 TYR A CA 1
ATOM 873 C C . TYR A 1 102 ? 9.772 -5.534 -15.521 1.00 64.88 102 TYR A C 1
ATOM 875 O O . TYR A 1 102 ? 10.285 -5.427 -14.406 1.00 64.88 102 TYR A O 1
ATOM 883 N N . TRP A 1 103 ? 9.880 -6.650 -16.245 1.00 63.62 103 TRP A N 1
ATOM 884 C CA . TRP A 1 103 ? 10.705 -7.798 -15.868 1.00 63.62 103 TRP A CA 1
ATOM 885 C C . TRP A 1 103 ? 12.192 -7.580 -16.180 1.00 63.62 103 TRP A C 1
ATOM 887 O O . TRP A 1 103 ? 13.039 -8.176 -15.518 1.00 63.62 103 TRP A O 1
ATOM 897 N N . MET A 1 104 ? 12.525 -6.689 -17.123 1.00 63.31 104 MET A N 1
ATOM 898 C CA . MET A 1 104 ? 13.914 -6.390 -17.459 1.00 63.31 104 MET A CA 1
ATOM 899 C C . MET A 1 104 ? 14.580 -5.544 -16.371 1.00 63.31 104 MET A C 1
ATOM 901 O O . MET A 1 104 ? 14.019 -4.552 -15.886 1.00 63.31 104 MET A O 1
ATOM 905 N N . GLY A 1 105 ? 15.794 -5.953 -16.003 1.00 66.44 105 GLY A N 1
ATOM 906 C CA . GLY A 1 105 ? 16.644 -5.268 -15.039 1.00 66.44 105 GLY A CA 1
ATOM 907 C C . GLY A 1 105 ? 17.093 -3.889 -15.509 1.00 66.44 105 GLY A C 1
ATOM 908 O O . GLY A 1 105 ? 17.255 -3.634 -16.701 1.00 66.44 105 GLY A O 1
ATOM 909 N N . PHE A 1 106 ? 17.348 -3.001 -14.552 1.00 68.25 106 PHE A N 1
ATOM 910 C CA . PHE A 1 106 ? 17.721 -1.608 -14.808 1.00 68.25 106 PHE A CA 1
ATOM 911 C C . PHE A 1 106 ? 19.017 -1.451 -15.624 1.00 68.25 106 PHE A C 1
ATOM 913 O O . PHE A 1 106 ? 19.160 -0.509 -16.398 1.00 68.25 106 PHE A O 1
ATOM 920 N N . LEU A 1 107 ? 19.957 -2.389 -15.473 1.00 66.62 107 LEU A N 1
ATOM 921 C CA . LEU A 1 107 ? 21.259 -2.371 -16.150 1.00 66.62 107 LEU A CA 1
ATOM 922 C C . LEU A 1 107 ? 21.210 -2.852 -17.607 1.00 66.62 107 LEU A C 1
ATOM 924 O O . LEU A 1 107 ? 22.227 -2.795 -18.292 1.00 66.62 107 LEU A O 1
ATOM 928 N N . PHE A 1 108 ? 20.059 -3.336 -18.081 1.00 68.69 108 PHE A N 1
ATOM 929 C CA . PHE A 1 108 ? 19.951 -3.925 -19.414 1.00 68.69 108 PHE A CA 1
ATOM 930 C C . PHE A 1 108 ? 20.063 -2.880 -20.538 1.00 68.69 108 PHE A C 1
ATOM 932 O O . PHE A 1 108 ? 20.627 -3.171 -21.587 1.00 68.69 108 PHE A O 1
ATOM 939 N N . ASP A 1 109 ? 19.568 -1.655 -20.322 1.00 72.06 109 ASP A N 1
ATOM 940 C CA . ASP A 1 109 ? 19.662 -0.564 -21.299 1.00 72.06 109 ASP A CA 1
ATOM 941 C C . ASP A 1 109 ? 19.620 0.816 -20.603 1.00 72.06 109 ASP A C 1
ATOM 943 O O . ASP A 1 109 ? 18.562 1.234 -20.114 1.00 72.06 109 ASP A O 1
ATOM 947 N N . PRO A 1 110 ? 20.738 1.568 -20.581 1.00 72.31 110 PRO A N 1
ATOM 948 C CA . PRO A 1 110 ? 20.813 2.890 -19.954 1.00 72.31 110 PRO A CA 1
ATOM 949 C C . PRO A 1 110 ? 19.826 3.911 -20.532 1.00 72.31 110 PRO A C 1
ATOM 951 O O . PRO A 1 110 ? 19.401 4.828 -19.826 1.00 72.31 110 PRO A O 1
ATOM 954 N N . ASN A 1 111 ? 19.420 3.763 -21.798 1.00 76.94 111 ASN A N 1
ATOM 955 C CA . ASN A 1 111 ? 18.491 4.693 -22.441 1.00 76.94 111 ASN A CA 1
ATOM 956 C C . ASN A 1 111 ? 17.053 4.535 -21.920 1.00 76.94 111 ASN A C 1
ATOM 958 O O . ASN A 1 111 ? 16.230 5.441 -22.085 1.00 76.94 111 ASN A O 1
ATOM 962 N N . ARG A 1 112 ? 16.752 3.427 -21.229 1.00 78.62 112 ARG A N 1
ATOM 963 C CA . ARG A 1 112 ? 15.433 3.148 -20.640 1.00 78.62 112 ARG A CA 1
ATOM 964 C C . ARG A 1 112 ? 15.213 3.780 -19.279 1.00 78.62 112 ARG A C 1
ATOM 966 O O . ARG A 1 112 ? 14.080 3.790 -18.807 1.00 78.62 112 ARG A O 1
ATOM 973 N N . ILE A 1 113 ? 16.242 4.371 -18.671 1.00 81.00 113 ILE A N 1
ATOM 974 C CA . ILE A 1 113 ? 16.147 4.971 -17.334 1.00 81.00 113 ILE A CA 1
ATOM 975 C C . ILE A 1 113 ? 14.988 5.966 -17.211 1.00 81.00 113 ILE A C 1
ATOM 977 O O . ILE A 1 113 ? 14.271 5.980 -16.214 1.00 81.00 113 ILE A O 1
ATOM 981 N N . ARG A 1 114 ? 14.760 6.765 -18.258 1.00 86.19 114 ARG A N 1
ATOM 982 C CA . ARG A 1 114 ? 13.692 7.772 -18.298 1.00 86.19 114 ARG A CA 1
ATOM 983 C C . ARG A 1 114 ? 12.312 7.117 -18.296 1.00 86.19 114 ARG A C 1
ATOM 985 O O . ARG A 1 114 ? 11.427 7.565 -17.571 1.00 86.19 114 ARG A O 1
ATOM 992 N N . TRP A 1 115 ? 12.158 6.039 -19.062 1.00 86.50 115 TRP A N 1
ATOM 993 C CA . TRP A 1 115 ? 10.926 5.257 -19.125 1.00 86.50 115 TRP A CA 1
ATOM 994 C C . TRP A 1 115 ? 10.667 4.525 -17.813 1.00 86.50 115 TRP A C 1
ATOM 996 O O . TRP A 1 115 ? 9.565 4.625 -17.288 1.00 86.50 115 TRP A O 1
ATOM 1006 N N . ARG A 1 116 ? 11.698 3.924 -17.209 1.00 85.31 116 ARG A N 1
ATOM 1007 C CA . ARG A 1 116 ? 11.591 3.260 -15.905 1.00 85.31 116 ARG A CA 1
ATOM 1008 C C . ARG A 1 116 ? 11.183 4.224 -14.795 1.00 85.31 116 ARG A C 1
ATOM 1010 O O . ARG A 1 116 ? 10.325 3.892 -13.985 1.00 85.31 116 ARG A O 1
ATOM 1017 N N . ILE A 1 117 ? 11.752 5.432 -14.769 1.00 89.31 117 ILE A N 1
ATOM 1018 C CA . ILE A 1 117 ? 11.347 6.480 -13.820 1.00 89.31 117 ILE A CA 1
ATOM 1019 C C . ILE A 1 117 ? 9.866 6.829 -14.009 1.00 89.31 117 ILE A C 1
ATOM 1021 O O . ILE A 1 117 ? 9.125 6.861 -13.028 1.00 89.31 117 ILE A O 1
ATOM 1025 N N . ALA A 1 118 ? 9.419 7.056 -15.248 1.00 90.94 118 ALA A N 1
ATOM 1026 C CA . ALA A 1 118 ? 8.016 7.355 -15.536 1.00 90.94 118 ALA A CA 1
ATOM 1027 C C . ALA A 1 118 ? 7.083 6.202 -15.129 1.00 90.94 118 ALA A C 1
ATOM 1029 O O . ALA A 1 118 ? 6.042 6.433 -14.516 1.00 90.94 118 ALA A O 1
ATOM 1030 N N . HIS A 1 119 ? 7.488 4.966 -15.414 1.00 88.75 119 HIS A N 1
ATOM 1031 C CA . HIS A 1 119 ? 6.720 3.765 -15.125 1.00 88.75 119 HIS A CA 1
ATOM 1032 C C . HIS A 1 119 ? 6.571 3.545 -13.604 1.00 88.75 119 HIS A C 1
ATOM 1034 O O . HIS A 1 119 ? 5.457 3.365 -13.111 1.00 88.75 119 HIS A O 1
ATOM 1040 N N . LEU A 1 120 ? 7.656 3.708 -12.837 1.00 89.81 120 LEU A N 1
ATOM 1041 C CA . LEU A 1 120 ? 7.640 3.650 -11.368 1.00 89.81 120 LEU A CA 1
ATOM 1042 C C . LEU A 1 120 ? 6.834 4.797 -10.740 1.00 89.81 120 LEU A C 1
ATOM 1044 O O . LEU A 1 120 ? 6.123 4.593 -9.756 1.00 89.81 120 LEU A O 1
ATOM 1048 N N . LEU A 1 121 ? 6.911 6.010 -11.297 1.00 93.00 121 LEU A N 1
ATOM 1049 C CA . LEU A 1 121 ? 6.086 7.133 -10.841 1.00 93.00 121 LEU A CA 1
ATOM 1050 C C . LEU A 1 121 ? 4.595 6.852 -11.047 1.00 93.00 121 LEU A C 1
ATOM 1052 O O . LEU A 1 121 ? 3.799 7.116 -10.145 1.00 93.00 121 LEU A O 1
ATOM 1056 N N . LEU A 1 122 ? 4.214 6.294 -12.200 1.00 93.12 122 LEU A N 1
ATOM 1057 C CA . LEU A 1 122 ? 2.835 5.879 -12.452 1.00 93.12 122 LEU A CA 1
ATOM 1058 C C . LEU A 1 122 ? 2.391 4.784 -11.485 1.00 93.12 122 LEU A C 1
ATOM 1060 O O . LEU A 1 122 ? 1.281 4.875 -10.966 1.00 93.12 122 LEU A O 1
ATOM 1064 N N . GLU A 1 123 ? 3.251 3.810 -11.180 1.00 91.00 123 GLU A N 1
ATOM 1065 C CA . GLU A 1 123 ? 2.954 2.770 -10.189 1.00 91.00 123 GLU A CA 1
ATOM 1066 C C . GLU A 1 123 ? 2.634 3.378 -8.813 1.00 91.00 123 GLU A C 1
ATOM 1068 O O . GLU A 1 123 ? 1.634 3.020 -8.190 1.00 91.00 123 GLU A O 1
ATOM 1073 N N . VAL A 1 124 ? 3.425 4.359 -8.361 1.00 93.56 124 VAL A N 1
ATOM 1074 C CA . VAL A 1 124 ? 3.189 5.066 -7.090 1.00 93.56 124 VAL A CA 1
ATOM 1075 C C . VAL A 1 124 ? 1.890 5.870 -7.121 1.00 93.56 124 VAL A C 1
ATOM 1077 O O . VAL A 1 124 ? 1.111 5.819 -6.164 1.00 93.56 124 VAL A O 1
ATOM 1080 N N . ILE A 1 125 ? 1.644 6.611 -8.207 1.00 93.56 125 ILE A N 1
ATOM 1081 C CA . ILE A 1 125 ? 0.423 7.411 -8.381 1.00 93.56 125 ILE A CA 1
ATOM 1082 C C . ILE A 1 125 ? -0.809 6.506 -8.372 1.00 93.56 125 ILE A C 1
ATOM 1084 O O . ILE A 1 125 ? -1.793 6.831 -7.708 1.00 93.56 125 ILE A O 1
ATOM 1088 N N . LEU A 1 126 ? -0.755 5.368 -9.066 1.00 94.00 126 LEU A N 1
ATOM 1089 C CA . LEU A 1 126 ? -1.839 4.393 -9.112 1.00 94.00 126 LEU A CA 1
ATOM 1090 C C . LEU A 1 126 ? -2.061 3.744 -7.747 1.00 94.00 126 LEU A C 1
ATOM 1092 O O . LEU A 1 126 ? -3.196 3.720 -7.277 1.00 94.00 126 LEU A O 1
ATOM 1096 N N . ALA A 1 127 ? -1.003 3.294 -7.070 1.00 92.12 127 ALA A N 1
ATOM 1097 C CA . ALA A 1 127 ? -1.109 2.655 -5.760 1.00 92.12 127 ALA A CA 1
ATOM 1098 C C . ALA A 1 127 ? -1.774 3.574 -4.721 1.00 92.12 127 ALA A C 1
ATOM 1100 O O . ALA A 1 127 ? -2.748 3.187 -4.065 1.00 92.12 127 ALA A O 1
ATOM 1101 N N . TRP A 1 128 ? -1.313 4.825 -4.612 1.00 92.44 128 TRP A N 1
ATOM 1102 C CA . TRP A 1 128 ? -1.938 5.812 -3.727 1.00 92.44 128 TRP A CA 1
ATOM 1103 C C . TRP A 1 128 ? -3.320 6.235 -4.212 1.00 92.44 128 TRP A C 1
ATOM 1105 O O . TRP A 1 128 ? -4.256 6.322 -3.419 1.00 92.44 128 TRP A O 1
ATOM 1115 N N . GLY A 1 129 ? -3.464 6.491 -5.508 1.00 92.31 129 GLY A N 1
ATOM 1116 C CA . GLY A 1 129 ? -4.691 6.982 -6.113 1.00 92.31 129 GLY A CA 1
ATOM 1117 C C . GLY A 1 129 ? -5.858 6.011 -5.963 1.00 92.31 129 GLY A C 1
ATOM 1118 O O . GLY A 1 129 ? -6.931 6.410 -5.512 1.00 92.31 129 GLY A O 1
ATOM 1119 N N . VAL A 1 130 ? -5.630 4.729 -6.251 1.00 93.00 130 VAL A N 1
ATOM 1120 C CA . VAL A 1 130 ? -6.614 3.654 -6.073 1.00 93.00 130 VAL A CA 1
ATOM 1121 C C . VAL A 1 130 ? -6.946 3.462 -4.591 1.00 93.00 130 VAL A C 1
ATOM 1123 O O . VAL A 1 130 ? -8.120 3.364 -4.236 1.00 93.00 130 VAL A O 1
ATOM 1126 N N . SER A 1 131 ? -5.945 3.498 -3.705 1.00 90.88 131 SER A N 1
ATOM 1127 C CA . SER A 1 131 ? -6.171 3.407 -2.254 1.00 90.88 131 SER A CA 1
ATOM 1128 C C . SER A 1 131 ? -7.059 4.546 -1.740 1.00 90.88 131 SER A C 1
ATOM 1130 O O . SER A 1 131 ? -8.033 4.315 -1.024 1.00 90.88 131 SER A O 1
ATOM 1132 N N . LEU A 1 132 ? -6.770 5.787 -2.145 1.00 90.12 132 LEU A N 1
ATOM 1133 C CA . LEU A 1 132 ? -7.558 6.967 -1.781 1.00 90.12 132 LEU A CA 1
ATOM 1134 C C . LEU A 1 132 ? -8.957 6.955 -2.409 1.00 90.12 132 LEU A C 1
ATOM 1136 O O . LEU A 1 132 ? -9.914 7.399 -1.767 1.00 90.12 132 LEU A O 1
ATOM 1140 N N . PHE A 1 133 ? -9.088 6.434 -3.631 1.00 91.88 133 PHE A N 1
ATOM 1141 C CA . PHE A 1 133 ? -10.377 6.214 -4.280 1.00 91.88 133 PHE A CA 1
ATOM 1142 C C . PHE A 1 133 ? -11.245 5.261 -3.455 1.00 91.88 133 PHE A C 1
ATOM 1144 O O . PHE A 1 133 ? -12.352 5.640 -3.072 1.00 91.88 133 PHE A O 1
ATOM 1151 N N . PHE A 1 134 ? -10.734 4.074 -3.108 1.00 89.88 134 PHE A N 1
ATOM 1152 C CA . PHE A 1 134 ? -11.484 3.104 -2.307 1.00 89.88 134 PHE A CA 1
ATOM 1153 C C . PHE A 1 134 ? -11.805 3.631 -0.911 1.00 89.88 134 PHE A C 1
ATOM 1155 O O . PHE A 1 134 ? -12.936 3.486 -0.461 1.00 89.88 134 PHE A O 1
ATOM 1162 N N . LEU A 1 135 ? -10.868 4.314 -0.247 1.00 87.38 135 LEU A N 1
ATOM 1163 C CA . LEU A 1 135 ? -11.137 4.946 1.047 1.00 87.38 135 LEU A CA 1
ATOM 1164 C C . LEU A 1 135 ? -12.279 5.967 0.966 1.00 87.38 135 LEU A C 1
ATOM 1166 O O . LEU A 1 135 ? -13.150 5.995 1.835 1.00 87.38 135 LEU A O 1
ATOM 1170 N N . SER A 1 136 ? -12.306 6.793 -0.081 1.00 87.50 136 SER A N 1
ATOM 1171 C CA . SER A 1 136 ? -13.380 7.769 -0.277 1.00 87.50 136 SER A CA 1
ATOM 1172 C C . SER A 1 136 ? -14.710 7.097 -0.649 1.00 87.50 136 SER A C 1
ATOM 1174 O O . SER A 1 136 ? -15.755 7.447 -0.101 1.00 87.50 136 SER A O 1
ATOM 1176 N N . LEU A 1 137 ? -14.679 6.069 -1.502 1.00 87.62 137 LEU A N 1
ATOM 1177 C CA . LEU A 1 137 ? -15.854 5.277 -1.866 1.00 87.62 137 LEU A CA 1
ATOM 1178 C C . LEU A 1 137 ? -16.458 4.574 -0.641 1.00 87.62 137 LEU A C 1
ATOM 1180 O O . LEU A 1 137 ? -17.655 4.691 -0.381 1.00 87.62 137 LEU A O 1
ATOM 1184 N N . PHE A 1 138 ? -15.630 3.904 0.162 1.00 85.75 138 PHE A N 1
ATOM 1185 C CA . PHE A 1 138 ? -16.059 3.246 1.396 1.00 85.75 138 PHE A CA 1
ATOM 1186 C C . PHE A 1 138 ? -16.548 4.241 2.440 1.00 85.75 138 PHE A C 1
ATOM 1188 O O . PHE A 1 138 ? -17.472 3.924 3.182 1.00 85.75 138 PHE A O 1
ATOM 1195 N N . ARG A 1 139 ? -16.017 5.467 2.464 1.00 82.69 139 ARG A N 1
ATOM 1196 C CA . ARG A 1 139 ? -16.589 6.541 3.280 1.00 82.69 139 ARG A CA 1
ATOM 1197 C C . ARG A 1 139 ? -18.004 6.897 2.818 1.00 82.69 139 ARG A C 1
ATOM 1199 O O . ARG A 1 139 ? -18.886 7.029 3.655 1.00 82.69 139 ARG A O 1
ATOM 1206 N N . ILE A 1 140 ? -18.260 7.029 1.518 1.00 84.12 140 ILE A N 1
ATOM 1207 C CA . ILE A 1 140 ? -19.613 7.340 1.020 1.00 84.12 140 ILE A CA 1
ATOM 1208 C C . ILE A 1 140 ? -20.604 6.227 1.383 1.00 84.12 140 ILE A C 1
ATOM 1210 O O . ILE A 1 140 ? -21.702 6.514 1.854 1.00 84.12 140 ILE A O 1
ATOM 1214 N N . ILE A 1 141 ? -20.210 4.967 1.191 1.00 83.94 141 ILE A N 1
ATOM 1215 C CA . ILE A 1 141 ? -21.084 3.806 1.408 1.00 83.94 141 ILE A CA 1
ATOM 1216 C C . ILE A 1 141 ? -21.252 3.501 2.908 1.00 83.94 141 ILE A C 1
ATOM 1218 O O . ILE A 1 141 ? -22.334 3.129 3.362 1.00 83.94 141 ILE A O 1
ATOM 1222 N N . GLY A 1 142 ? -20.175 3.649 3.679 1.00 73.38 142 GLY A N 1
ATOM 1223 C CA . GLY A 1 142 ? -20.009 3.053 5.002 1.00 73.38 142 GLY A CA 1
ATOM 1224 C C . GLY A 1 142 ? -19.857 4.034 6.161 1.00 73.38 142 GLY A C 1
ATOM 1225 O O . GLY A 1 142 ? -19.623 3.577 7.278 1.00 73.38 142 GLY A O 1
ATOM 1226 N N . ASN A 1 143 ? -20.004 5.353 5.961 1.00 68.88 143 ASN A N 1
ATOM 1227 C CA . ASN A 1 143 ? -19.933 6.348 7.045 1.00 68.88 143 ASN A CA 1
ATOM 1228 C C . ASN A 1 143 ? -21.190 6.339 7.939 1.00 68.88 143 ASN A C 1
ATOM 1230 O O . ASN A 1 143 ? -21.875 7.346 8.116 1.00 68.88 143 ASN A O 1
ATOM 1234 N N . ARG A 1 144 ? -21.505 5.165 8.489 1.00 67.06 144 ARG A N 1
ATOM 1235 C CA . ARG A 1 144 ? -22.459 4.962 9.573 1.00 67.06 144 ARG A CA 1
ATOM 1236 C C . ARG A 1 144 ? -21.651 4.579 10.807 1.00 67.06 144 ARG A C 1
ATOM 1238 O O . ARG A 1 144 ? -21.175 3.447 10.934 1.00 67.06 144 ARG A O 1
ATOM 1245 N N . GLU A 1 145 ? -21.479 5.526 11.722 1.00 68.25 145 GLU A N 1
ATOM 1246 C CA . GLU A 1 145 ? -20.957 5.215 13.050 1.00 68.25 145 GLU A CA 1
ATOM 1247 C C . GLU A 1 145 ? -21.996 4.387 13.809 1.00 68.25 145 GLU A C 1
ATOM 1249 O O . GLU A 1 145 ? -22.977 4.900 14.339 1.00 68.25 145 GLU A O 1
ATOM 1254 N N . THR A 1 146 ? -21.782 3.079 13.847 1.00 75.19 146 THR A N 1
ATOM 1255 C CA . THR A 1 146 ? -22.546 2.142 14.662 1.00 75.19 146 THR A CA 1
ATOM 1256 C C . THR A 1 146 ? -21.595 1.506 15.667 1.00 75.19 146 THR A C 1
ATOM 1258 O O . THR A 1 146 ? -20.372 1.555 15.518 1.00 75.19 146 THR A O 1
ATOM 1261 N N . TYR A 1 147 ? -22.144 0.887 16.708 1.00 74.94 147 TYR A N 1
ATOM 1262 C CA . TYR A 1 147 ? -21.341 0.101 17.644 1.00 74.94 147 TYR A CA 1
ATOM 1263 C C . TYR A 1 147 ? -20.502 -0.969 16.912 1.00 74.94 147 TYR A C 1
ATOM 1265 O O . TYR A 1 147 ? -19.303 -1.094 17.158 1.00 74.94 147 TYR A O 1
ATOM 1273 N N . TYR A 1 148 ? -21.104 -1.657 15.935 1.00 75.06 148 TYR A N 1
ATOM 1274 C CA . TYR A 1 148 ? -20.438 -2.690 15.140 1.00 75.06 148 TYR A CA 1
ATOM 1275 C C . TYR A 1 148 ? -19.310 -2.144 14.259 1.00 75.06 148 TYR A C 1
ATOM 1277 O O . TYR A 1 148 ? -18.271 -2.789 14.152 1.00 75.06 148 TYR A O 1
ATOM 1285 N N . SER A 1 149 ? -19.451 -0.950 13.669 1.00 72.00 149 SER A N 1
ATOM 1286 C CA . SER A 1 149 ? -18.383 -0.383 12.830 1.00 72.00 149 SER A CA 1
ATOM 1287 C C . SER A 1 149 ? -17.146 0.033 13.632 1.00 72.00 149 SER A C 1
ATOM 1289 O O . SER A 1 149 ? -16.026 -0.086 13.129 1.00 72.00 149 SER A O 1
ATOM 1291 N N . LYS A 1 150 ? -17.310 0.418 14.907 1.00 75.69 150 LYS A N 1
ATOM 1292 C CA . LYS A 1 150 ? -16.180 0.684 15.817 1.00 75.69 150 LYS A CA 1
ATOM 1293 C C . LYS A 1 150 ? -15.427 -0.596 16.170 1.00 75.69 150 LYS A C 1
ATOM 1295 O O . LYS A 1 150 ? -14.199 -0.602 16.123 1.00 75.69 150 LYS A O 1
ATOM 1300 N N . GLU A 1 151 ? -16.143 -1.679 16.468 1.00 77.56 151 GLU A N 1
ATOM 1301 C CA . GLU A 1 151 ? -15.515 -2.975 16.758 1.00 77.56 151 GLU A CA 1
ATOM 1302 C C . GLU A 1 151 ? -14.825 -3.560 15.517 1.00 77.56 151 GLU A C 1
ATOM 1304 O O . GLU A 1 151 ? -13.669 -3.972 15.594 1.00 77.56 151 GLU A O 1
ATOM 1309 N N . LEU A 1 152 ? -15.478 -3.500 14.350 1.00 76.62 152 LEU A N 1
ATOM 1310 C CA . LEU A 1 152 ? -14.890 -3.930 13.079 1.00 76.62 152 LEU A CA 1
ATOM 1311 C C . LEU A 1 152 ? -13.597 -3.168 12.780 1.00 76.62 152 LEU A C 1
ATOM 1313 O O . LEU A 1 152 ? -12.576 -3.794 12.504 1.00 76.62 152 LEU A O 1
ATOM 1317 N N . THR A 1 153 ? -13.596 -1.841 12.938 1.00 76.12 153 THR A N 1
ATOM 1318 C CA . THR A 1 153 ? -12.394 -1.014 12.738 1.00 76.12 153 THR A CA 1
ATOM 1319 C C . THR A 1 153 ? -11.247 -1.431 13.659 1.00 76.12 153 THR A C 1
ATOM 1321 O O . THR A 1 153 ? -10.110 -1.565 13.213 1.00 76.12 153 THR A O 1
ATOM 1324 N N . LYS A 1 154 ? -11.538 -1.702 14.937 1.00 76.62 154 LYS A N 1
ATOM 1325 C CA . LYS A 1 154 ? -10.539 -2.191 15.903 1.00 76.62 154 LYS A CA 1
ATOM 1326 C C . LYS A 1 154 ? -10.023 -3.590 15.566 1.00 76.62 154 LYS A C 1
ATOM 1328 O O . LYS A 1 154 ? -8.893 -3.919 15.917 1.00 76.62 154 LYS A O 1
ATOM 1333 N N . SER A 1 155 ? -10.848 -4.414 14.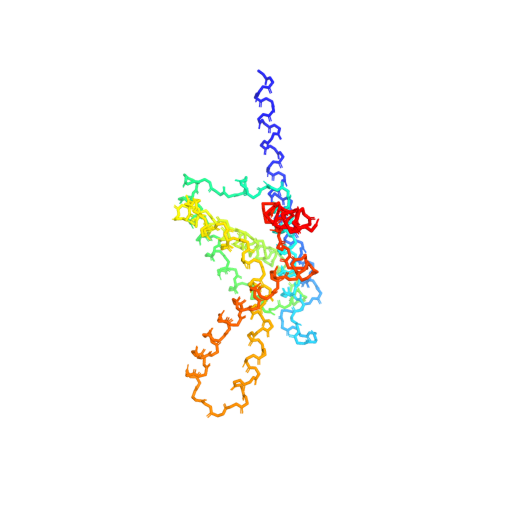925 1.00 80.56 155 SER A N 1
ATOM 1334 C CA . SER A 1 155 ? -10.490 -5.777 14.529 1.00 80.56 155 SER A CA 1
ATOM 1335 C C . SER A 1 155 ? -9.669 -5.850 13.236 1.00 80.56 155 SER A C 1
ATOM 1337 O O . SER A 1 155 ? -8.940 -6.822 13.066 1.00 80.56 155 SER A O 1
ATOM 1339 N N . LEU A 1 156 ? -9.716 -4.824 12.372 1.00 81.06 156 LEU A N 1
ATOM 1340 C CA . LEU A 1 156 ? -9.068 -4.827 11.051 1.00 81.06 156 LEU A CA 1
ATOM 1341 C C . LEU A 1 156 ? -7.575 -5.164 11.113 1.00 81.06 156 LEU A C 1
ATOM 1343 O O . LEU A 1 156 ? -7.143 -6.121 10.479 1.00 81.06 156 LEU A O 1
ATOM 1347 N N . LEU A 1 157 ? -6.789 -4.403 11.881 1.00 78.75 157 LEU A N 1
ATOM 1348 C CA . LEU A 1 157 ? -5.338 -4.604 11.957 1.00 78.75 157 LEU A CA 1
ATOM 1349 C C . LEU A 1 157 ? -4.966 -5.968 12.576 1.00 78.75 157 LEU A C 1
ATOM 1351 O O . LEU A 1 157 ? -4.173 -6.690 11.972 1.00 78.75 157 LEU A O 1
ATOM 1355 N N . PRO A 1 158 ? -5.541 -6.382 13.722 1.00 81.94 158 PRO A N 1
ATOM 1356 C CA . PRO A 1 158 ? -5.300 -7.712 14.268 1.00 81.94 158 PRO A CA 1
ATOM 1357 C C . PRO A 1 158 ? -5.663 -8.847 13.310 1.00 81.94 158 PRO A C 1
ATOM 1359 O O . PRO A 1 158 ? -4.853 -9.742 13.098 1.00 81.94 158 PRO A O 1
ATOM 1362 N N . VAL A 1 159 ? -6.859 -8.810 12.713 1.00 85.62 159 VAL A N 1
ATOM 1363 C CA . VAL A 1 159 ? -7.321 -9.845 11.776 1.00 85.62 159 VAL A CA 1
ATOM 1364 C C . VAL A 1 159 ? -6.421 -9.875 10.540 1.00 85.62 159 VAL A C 1
ATOM 1366 O O . VAL A 1 159 ? -6.028 -10.954 10.103 1.00 85.62 159 VAL A O 1
ATOM 1369 N N . TYR A 1 160 ? -5.995 -8.713 10.035 1.00 83.44 160 TYR A N 1
ATOM 1370 C CA . TYR A 1 160 ? -5.022 -8.618 8.948 1.00 83.44 160 TYR A CA 1
ATOM 1371 C C . TYR A 1 160 ? -3.670 -9.263 9.307 1.00 83.44 160 TYR A C 1
ATOM 1373 O O . TYR A 1 160 ? -3.086 -9.981 8.506 1.00 83.44 160 TYR A O 1
ATOM 1381 N N . LEU A 1 161 ? -3.173 -9.093 10.528 1.00 82.94 161 LEU A N 1
ATOM 1382 C CA . LEU A 1 161 ? -1.917 -9.735 10.932 1.00 82.94 161 LEU A CA 1
ATOM 1383 C C . LEU A 1 161 ? -2.072 -11.243 11.185 1.00 82.94 161 LEU A C 1
ATOM 1385 O O . LEU A 1 161 ? -1.140 -12.003 10.939 1.00 82.94 161 LEU A O 1
ATOM 1389 N N . ILE A 1 162 ? -3.237 -11.681 11.664 1.00 88.50 162 ILE A N 1
ATOM 1390 C CA . ILE A 1 162 ? -3.512 -13.079 12.026 1.00 88.50 162 ILE A CA 1
ATOM 1391 C C . ILE A 1 162 ? -3.845 -13.936 10.796 1.00 88.50 162 ILE A C 1
ATOM 1393 O O . ILE A 1 162 ? -3.446 -15.100 10.747 1.00 88.50 162 ILE A O 1
ATOM 1397 N N . HIS A 1 163 ? -4.550 -13.398 9.795 1.00 91.06 163 HIS A N 1
ATOM 1398 C CA . HIS A 1 163 ? -5.028 -14.224 8.681 1.00 91.06 163 HIS A CA 1
ATOM 1399 C C . HIS A 1 163 ? -3.893 -14.789 7.821 1.00 91.06 163 HIS A C 1
ATOM 1401 O O . HIS A 1 163 ? -4.016 -15.909 7.339 1.00 91.06 163 HIS A O 1
ATOM 1407 N N . HIS A 1 164 ? -2.772 -14.075 7.674 1.00 85.50 164 HIS A N 1
ATOM 1408 C CA . HIS A 1 164 ? -1.611 -14.560 6.923 1.00 85.50 164 HIS A CA 1
ATOM 1409 C C . HIS A 1 164 ? -0.987 -15.839 7.517 1.00 85.50 164 HIS A C 1
ATOM 1411 O O . HIS A 1 164 ? -0.937 -16.843 6.803 1.00 85.50 164 HIS A O 1
ATOM 1417 N N . PRO A 1 165 ? -0.542 -15.881 8.792 1.00 90.31 165 PRO A N 1
ATOM 1418 C CA . PRO A 1 165 ? 0.012 -17.103 9.375 1.00 90.31 165 PRO A CA 1
ATOM 1419 C C . PRO A 1 165 ? -1.017 -18.239 9.443 1.00 90.31 165 PRO A C 1
ATOM 1421 O O . PRO A 1 165 ? -0.661 -19.390 9.194 1.00 90.31 165 PRO A O 1
ATOM 1424 N N . VAL A 1 166 ? -2.295 -17.933 9.701 1.00 92.50 166 VAL A N 1
ATOM 1425 C CA . VAL A 1 166 ? -3.380 -18.929 9.656 1.00 92.50 166 VAL A CA 1
ATOM 1426 C C . VAL A 1 166 ? -3.526 -19.518 8.247 1.00 92.50 166 VAL A C 1
ATOM 1428 O O . VAL A 1 166 ? -3.600 -20.737 8.101 1.00 92.50 166 VAL A O 1
ATOM 1431 N N . ALA A 1 167 ? -3.520 -18.681 7.207 1.00 92.12 167 ALA A N 1
ATOM 1432 C CA . ALA A 1 167 ? -3.615 -19.117 5.816 1.00 92.12 167 ALA A CA 1
ATOM 1433 C C . ALA A 1 167 ? -2.430 -19.979 5.385 1.00 92.12 167 ALA A C 1
ATOM 1435 O O . ALA A 1 167 ? -2.641 -20.975 4.694 1.00 92.12 167 ALA A O 1
ATOM 1436 N N . ILE A 1 168 ? -1.213 -19.640 5.821 1.00 91.06 168 ILE A N 1
ATOM 1437 C CA . ILE A 1 168 ? -0.009 -20.436 5.550 1.00 91.06 168 ILE A CA 1
ATOM 1438 C C . ILE A 1 168 ? -0.116 -21.807 6.225 1.00 91.06 168 ILE A C 1
ATOM 1440 O O . ILE A 1 168 ? 0.061 -22.830 5.567 1.00 91.06 168 ILE A O 1
ATOM 1444 N N . TYR A 1 169 ? -0.458 -21.837 7.516 1.00 93.50 169 TYR A N 1
ATOM 1445 C CA . TYR A 1 169 ? -0.581 -23.082 8.274 1.00 93.50 169 TYR A CA 1
ATOM 1446 C C . TYR A 1 169 ? -1.656 -24.012 7.694 1.00 93.50 169 TYR A C 1
ATOM 1448 O O . TYR A 1 169 ? -1.397 -25.188 7.442 1.00 93.50 169 TYR A O 1
ATOM 1456 N N . LEU A 1 170 ? -2.850 -23.483 7.414 1.00 94.00 170 LEU A N 1
ATOM 1457 C CA . LEU A 1 170 ? -3.918 -24.263 6.791 1.00 94.00 170 LEU A CA 1
ATOM 1458 C C . LEU A 1 170 ? -3.555 -24.679 5.366 1.00 94.00 170 LEU A C 1
ATOM 1460 O O . LEU A 1 170 ? -3.855 -25.800 4.972 1.00 94.00 170 LEU A O 1
ATOM 1464 N N . GLY A 1 171 ? -2.885 -23.810 4.604 1.00 90.56 171 GLY A N 1
ATOM 1465 C CA . GLY A 1 171 ? -2.409 -24.127 3.258 1.00 90.56 171 GLY A CA 1
ATOM 1466 C C . GLY A 1 171 ? -1.455 -25.322 3.256 1.00 90.56 171 GLY A C 1
ATOM 1467 O O . GLY A 1 171 ? -1.583 -26.201 2.406 1.00 90.56 171 GLY A O 1
ATOM 1468 N N . TYR A 1 172 ? -0.566 -25.404 4.251 1.00 92.75 172 TYR A N 1
ATOM 1469 C CA . TYR A 1 172 ? 0.290 -26.570 4.468 1.00 92.75 172 TYR A CA 1
ATOM 1470 C C . TYR A 1 172 ? -0.515 -27.834 4.805 1.00 92.75 172 TYR A C 1
ATOM 1472 O O . TYR A 1 172 ? -0.258 -28.890 4.243 1.00 92.75 172 TYR A O 1
ATOM 1480 N N . ILE A 1 173 ? -1.528 -27.752 5.673 1.00 93.31 173 ILE A N 1
ATOM 1481 C CA . ILE A 1 173 ? -2.380 -28.916 5.969 1.00 93.31 173 ILE A CA 1
ATOM 1482 C C . ILE A 1 173 ? -3.092 -29.398 4.699 1.00 93.31 173 ILE A C 1
ATOM 1484 O O . ILE A 1 173 ? -2.999 -30.573 4.350 1.00 93.31 173 ILE A O 1
ATOM 1488 N N . PHE A 1 174 ? -3.762 -28.502 3.970 1.00 92.69 174 PHE A N 1
ATOM 1489 C CA . PHE A 1 174 ? -4.511 -28.872 2.767 1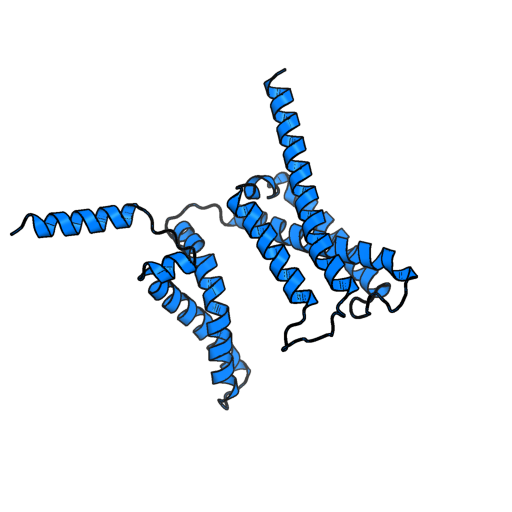.00 92.69 174 PHE A CA 1
ATOM 1490 C C . PHE A 1 174 ? -3.624 -29.386 1.632 1.00 92.69 174 PHE A C 1
ATOM 1492 O O . PHE A 1 174 ? -4.092 -30.208 0.850 1.00 92.69 174 PHE A O 1
ATOM 1499 N N . SER A 1 175 ? -2.354 -28.974 1.551 1.00 88.50 175 SER A N 1
ATOM 1500 C CA . SER A 1 175 ? -1.428 -29.519 0.550 1.00 88.50 175 SER A CA 1
ATOM 1501 C C . SER A 1 175 ? -1.042 -30.978 0.819 1.00 88.50 175 SER A C 1
ATOM 1503 O O . SER A 1 175 ? -0.678 -31.691 -0.114 1.00 88.50 175 SER A O 1
ATOM 1505 N N . THR A 1 176 ? -1.159 -31.447 2.067 1.00 90.25 176 THR A N 1
ATOM 1506 C CA . THR A 1 176 ? -0.866 -32.842 2.442 1.00 90.25 176 THR A CA 1
ATOM 1507 C C . THR A 1 176 ? -2.056 -33.789 2.277 1.00 90.25 176 THR A C 1
ATOM 1509 O O . THR A 1 176 ? -1.876 -35.007 2.235 1.00 90.25 176 THR A O 1
ATOM 1512 N N . ILE A 1 177 ? -3.276 -33.258 2.163 1.00 92.38 177 ILE A N 1
ATOM 1513 C CA . ILE A 1 177 ? -4.501 -34.057 2.105 1.00 92.38 177 ILE A CA 1
ATOM 1514 C C . ILE A 1 177 ? -4.914 -34.270 0.643 1.00 92.38 177 ILE A C 1
ATOM 1516 O O . ILE A 1 177 ? -4.980 -33.334 -0.149 1.00 92.38 177 ILE A O 1
ATOM 1520 N N . LYS A 1 178 ? -5.270 -35.509 0.283 1.00 90.31 178 LYS A N 1
ATOM 1521 C CA . LYS A 1 178 ? -5.833 -35.842 -1.036 1.00 90.31 178 LYS A CA 1
ATOM 1522 C C . LYS A 1 178 ? -7.322 -35.472 -1.111 1.00 90.31 178 LYS A C 1
ATOM 1524 O O . LYS A 1 178 ? -8.183 -36.345 -1.075 1.00 90.31 178 LYS A O 1
ATOM 1529 N N . ILE A 1 179 ? -7.620 -34.177 -1.187 1.00 92.88 179 ILE A N 1
ATOM 1530 C CA . ILE A 1 179 ? -8.965 -33.634 -1.442 1.00 92.88 179 ILE A CA 1
ATOM 1531 C C . ILE A 1 179 ? -8.980 -32.941 -2.810 1.00 92.88 179 ILE A C 1
ATOM 1533 O O . ILE A 1 179 ? -7.954 -32.476 -3.305 1.00 92.88 179 ILE A O 1
ATOM 1537 N N . GLN A 1 180 ? -10.156 -32.880 -3.433 1.00 93.50 180 GLN A N 1
ATOM 1538 C CA . GLN A 1 180 ? -10.369 -32.144 -4.675 1.00 93.50 180 GLN A CA 1
ATOM 1539 C C . GLN A 1 180 ? -10.011 -30.654 -4.508 1.00 93.50 180 GLN A C 1
ATOM 1541 O O . GLN A 1 180 ? -10.388 -30.026 -3.517 1.00 93.50 180 GLN A O 1
ATOM 1546 N N . ARG A 1 181 ? -9.301 -30.068 -5.481 1.00 89.38 181 ARG A N 1
ATOM 1547 C CA . ARG A 1 181 ? -8.721 -28.717 -5.374 1.00 89.38 181 ARG A CA 1
ATOM 1548 C C . ARG A 1 181 ? -9.754 -27.641 -5.024 1.00 89.38 181 ARG A C 1
ATOM 1550 O O . ARG A 1 181 ? -9.474 -26.791 -4.183 1.00 89.38 181 ARG A O 1
ATOM 1557 N N . GLU A 1 182 ? -10.935 -27.679 -5.632 1.00 93.81 182 GLU A N 1
ATOM 1558 C CA . GLU A 1 182 ? -11.987 -26.678 -5.419 1.00 93.81 182 GLU A CA 1
ATOM 1559 C C . GLU A 1 182 ? -12.552 -26.756 -3.995 1.00 93.81 182 GLU A C 1
ATOM 1561 O O . GLU A 1 182 ? -12.752 -25.736 -3.334 1.00 93.81 182 GLU A O 1
ATOM 1566 N N . ILE A 1 183 ? -12.739 -27.979 -3.496 1.00 93.12 183 ILE A N 1
ATOM 1567 C CA . ILE A 1 183 ? -13.220 -28.246 -2.139 1.00 93.12 183 ILE A CA 1
ATOM 1568 C C . ILE A 1 183 ? -12.170 -27.793 -1.118 1.00 93.12 183 ILE A C 1
ATOM 1570 O O . ILE A 1 183 ? -12.500 -27.095 -0.159 1.00 93.12 183 ILE A O 1
ATOM 1574 N N . ALA A 1 184 ? -10.897 -28.128 -1.352 1.00 91.44 184 ALA A N 1
ATOM 1575 C CA . ALA A 1 184 ? -9.789 -27.693 -0.507 1.00 91.44 184 ALA A CA 1
ATOM 1576 C C . ALA A 1 184 ? -9.685 -26.162 -0.452 1.00 91.44 184 ALA A C 1
ATOM 1578 O O . ALA A 1 184 ? -9.512 -25.605 0.627 1.00 91.44 184 ALA A O 1
ATOM 1579 N N . PHE A 1 185 ? -9.853 -25.478 -1.588 1.00 91.69 185 PHE A N 1
ATOM 1580 C CA . PHE A 1 185 ? -9.859 -24.017 -1.649 1.00 91.69 185 PHE A CA 1
ATOM 1581 C C . PHE A 1 185 ? -11.009 -23.407 -0.838 1.00 91.69 185 PHE A C 1
ATOM 1583 O O . PHE A 1 185 ? -10.784 -22.503 -0.033 1.00 91.69 185 PHE A O 1
ATOM 1590 N N . PHE A 1 186 ? -12.233 -23.919 -1.004 1.00 96.00 186 PHE A N 1
ATOM 1591 C CA . PHE A 1 186 ? -13.394 -23.405 -0.278 1.00 96.00 186 PHE A CA 1
ATOM 1592 C C . PHE A 1 186 ? -13.253 -23.590 1.240 1.00 96.00 186 PHE A C 1
ATOM 1594 O O . PHE A 1 186 ? -13.465 -22.646 2.005 1.00 96.00 186 PHE A O 1
ATOM 1601 N N . PHE A 1 187 ? -12.839 -24.781 1.687 1.00 95.75 187 PHE A N 1
ATOM 1602 C CA . PHE A 1 187 ? -12.613 -25.038 3.110 1.00 95.75 187 PHE A CA 1
ATOM 1603 C C . PHE A 1 187 ? -11.427 -24.254 3.667 1.00 95.75 187 PHE A C 1
ATOM 1605 O O . PHE A 1 187 ? -11.514 -23.766 4.792 1.00 95.75 187 PHE A O 1
ATOM 1612 N N . HIS A 1 188 ? -10.348 -24.092 2.897 1.00 93.62 188 HIS A N 1
ATOM 1613 C CA . HIS A 1 188 ? -9.223 -23.244 3.284 1.00 93.62 188 HIS A CA 1
ATOM 1614 C C . HIS A 1 188 ? -9.695 -21.818 3.564 1.00 93.62 188 HIS A C 1
ATOM 1616 O O . HIS A 1 188 ? -9.473 -21.320 4.666 1.00 93.62 188 HIS A O 1
ATOM 1622 N N . LEU A 1 189 ? -10.435 -21.204 2.637 1.00 93.81 189 LEU A N 1
ATOM 1623 C CA . LEU A 1 189 ? -10.955 -19.847 2.803 1.00 93.81 189 LEU A CA 1
ATOM 1624 C C . LEU A 1 189 ? -11.853 -19.720 4.043 1.00 93.81 189 LEU A C 1
ATOM 1626 O O . LEU A 1 189 ? -11.673 -18.809 4.855 1.00 93.81 189 LEU A O 1
ATOM 1630 N N . LEU A 1 190 ? -12.801 -20.646 4.209 1.00 96.31 190 LEU A N 1
ATOM 1631 C CA . LEU A 1 190 ? -13.744 -20.630 5.327 1.00 96.31 190 LEU A CA 1
ATOM 1632 C C . LEU A 1 190 ? -13.021 -20.771 6.673 1.00 96.31 190 LEU A C 1
ATOM 1634 O O . LEU A 1 190 ? -13.305 -20.022 7.611 1.00 96.31 190 LEU A O 1
ATOM 1638 N N . LEU A 1 191 ? -12.049 -21.683 6.760 1.00 95.94 191 LEU A N 1
ATOM 1639 C CA . LEU A 1 191 ? -11.259 -21.896 7.969 1.00 95.94 191 LEU A CA 1
ATOM 1640 C C . LEU A 1 191 ? -10.325 -20.720 8.261 1.00 95.94 191 LEU A C 1
ATOM 1642 O O . LEU A 1 191 ? -10.207 -20.340 9.423 1.00 95.94 191 LEU A O 1
ATOM 1646 N N . VAL A 1 192 ? -9.710 -20.098 7.248 1.00 95.38 192 VAL A N 1
ATOM 1647 C CA . VAL A 1 192 ? -8.887 -18.893 7.443 1.00 95.38 192 VAL A CA 1
ATOM 1648 C C . VAL A 1 192 ? -9.706 -17.789 8.092 1.00 95.38 192 VAL A C 1
ATOM 1650 O O . VAL A 1 192 ? -9.266 -17.209 9.086 1.00 95.38 192 VAL A O 1
ATOM 1653 N N . ILE A 1 193 ? -10.911 -17.527 7.582 1.00 91.81 193 ILE A N 1
ATOM 1654 C CA . ILE A 1 193 ? -11.803 -16.512 8.147 1.00 91.81 193 ILE A CA 1
ATOM 1655 C C . ILE A 1 193 ? -12.187 -16.891 9.584 1.00 91.81 193 ILE A C 1
ATOM 1657 O O . ILE A 1 193 ? -11.989 -16.093 10.503 1.00 91.81 193 ILE A O 1
ATOM 1661 N N . ALA A 1 194 ? -12.672 -18.118 9.799 1.00 94.00 194 ALA A N 1
ATOM 1662 C CA . ALA A 1 194 ? -13.125 -18.584 11.109 1.00 94.00 194 ALA A CA 1
ATOM 1663 C C . ALA A 1 194 ? -12.013 -18.524 12.173 1.00 94.00 194 ALA A C 1
ATOM 1665 O O . ALA A 1 194 ? -12.207 -17.951 13.249 1.00 94.00 194 ALA A O 1
ATOM 1666 N N . PHE A 1 195 ? -10.827 -19.054 11.864 1.00 94.62 195 PHE A N 1
ATOM 1667 C CA . PHE A 1 195 ? -9.696 -19.036 12.786 1.00 94.62 195 PHE A CA 1
ATOM 1668 C C . PHE A 1 195 ? -9.151 -17.626 13.010 1.00 94.62 195 PHE A C 1
ATOM 1670 O O . PHE A 1 195 ? -8.772 -17.312 14.135 1.00 94.62 195 PHE A O 1
ATOM 1677 N N . SER A 1 196 ? -9.165 -16.746 12.004 1.00 92.94 196 SER A N 1
ATOM 1678 C CA . SER A 1 196 ? -8.726 -15.356 12.191 1.00 92.94 196 SER A CA 1
ATOM 1679 C C . SER A 1 196 ? -9.593 -14.614 13.207 1.00 92.94 196 SER A C 1
ATOM 1681 O O . SER A 1 196 ? -9.063 -13.935 14.089 1.00 92.94 196 SER A O 1
ATOM 1683 N N . PHE A 1 197 ? -10.917 -14.801 13.152 1.00 89.81 197 PHE A N 1
ATOM 1684 C CA . PHE A 1 197 ? -11.824 -14.255 14.164 1.00 89.81 197 PHE A CA 1
ATOM 1685 C C . PHE A 1 197 ? -11.629 -14.916 15.533 1.00 89.81 197 PHE A C 1
ATOM 1687 O O . PHE A 1 197 ? -11.561 -14.214 16.544 1.00 89.81 197 PHE A O 1
ATOM 1694 N N . TYR A 1 198 ? -11.478 -16.242 15.587 1.00 91.19 198 TYR A N 1
ATOM 1695 C CA . TYR A 1 198 ? -11.209 -16.959 16.837 1.00 91.19 198 TYR A CA 1
ATOM 1696 C C . TYR A 1 198 ? -9.941 -16.441 17.539 1.00 91.19 198 TYR A C 1
ATOM 1698 O O . TYR A 1 198 ? -9.975 -16.065 18.715 1.00 91.19 198 TYR A O 1
ATOM 1706 N N . PHE A 1 199 ? -8.831 -16.349 16.803 1.00 89.50 199 PHE A N 1
ATOM 1707 C CA . PHE A 1 199 ? -7.569 -15.835 17.323 1.00 89.50 199 PHE A CA 1
ATOM 1708 C C . PHE A 1 199 ? -7.649 -14.350 17.669 1.00 89.50 199 PHE A C 1
ATOM 1710 O O . PHE A 1 199 ? -7.059 -13.947 18.667 1.00 89.50 199 PHE A O 1
ATOM 1717 N N . TYR A 1 200 ? -8.412 -13.539 16.932 1.00 88.25 200 TYR A N 1
ATOM 1718 C CA . TYR A 1 200 ? -8.666 -12.150 17.314 1.00 88.25 200 TYR A CA 1
ATOM 1719 C C . TYR A 1 200 ? -9.287 -12.047 18.717 1.00 88.25 200 TYR A C 1
ATOM 1721 O O . TYR A 1 200 ? -8.771 -11.317 19.570 1.00 88.25 200 TYR A O 1
ATOM 1729 N N . TYR A 1 201 ? -10.342 -12.822 18.999 1.00 87.31 201 TYR A N 1
ATOM 1730 C CA . TYR A 1 201 ? -10.962 -12.846 20.329 1.00 87.31 201 TYR A CA 1
ATOM 1731 C C . TYR A 1 201 ? -9.997 -13.341 21.411 1.00 87.31 201 TYR A C 1
ATOM 1733 O O . TYR A 1 201 ? -9.970 -12.797 22.520 1.00 87.31 201 TYR A O 1
ATOM 1741 N N . PHE A 1 202 ? -9.158 -14.326 21.088 1.00 86.94 202 PHE A N 1
ATOM 1742 C CA . PHE A 1 202 ? -8.117 -14.809 21.990 1.00 86.94 202 PHE A CA 1
ATOM 1743 C C . PHE A 1 202 ? -7.059 -13.730 22.289 1.00 86.94 202 PHE A C 1
ATOM 1745 O O . PHE A 1 202 ? -6.756 -13.457 23.451 1.00 86.94 202 PHE A O 1
ATOM 1752 N N . VAL A 1 203 ? -6.548 -13.050 21.258 1.00 85.38 203 VAL A N 1
ATOM 1753 C CA . VAL A 1 203 ? -5.548 -11.974 21.357 1.00 85.38 203 VAL A CA 1
ATOM 1754 C C . VAL A 1 203 ? -6.087 -10.775 22.139 1.00 85.38 203 VAL A C 1
ATOM 1756 O O . VAL A 1 203 ? -5.344 -10.181 22.924 1.00 85.38 203 VAL A O 1
ATOM 1759 N N . LYS A 1 204 ? -7.378 -10.445 21.991 1.00 83.25 204 LYS A N 1
ATOM 1760 C CA . LYS A 1 204 ? -8.053 -9.380 22.753 1.00 83.25 204 LYS A CA 1
ATOM 1761 C C . LYS A 1 204 ? -8.053 -9.654 24.266 1.00 83.25 204 LYS A C 1
ATOM 1763 O O . LYS A 1 204 ? -7.967 -8.716 25.070 1.00 83.25 204 LYS A O 1
ATOM 1768 N N . LYS A 1 205 ? -8.108 -10.928 24.675 1.00 84.88 205 LYS A N 1
ATOM 1769 C CA . LYS A 1 205 ? -8.167 -11.339 26.087 1.00 84.88 205 LYS A CA 1
ATOM 1770 C C . LYS A 1 205 ? -6.909 -10.920 26.858 1.00 84.88 205 LYS A C 1
ATOM 1772 O O . LYS A 1 205 ? -7.025 -10.289 27.913 1.00 84.88 205 LYS A O 1
ATOM 1777 N N . PHE A 1 206 ? -5.711 -11.183 26.331 1.00 83.00 206 PHE A N 1
ATOM 1778 C CA . PHE A 1 206 ? -4.456 -10.961 27.062 1.00 83.00 206 PHE A CA 1
ATOM 1779 C C . PHE A 1 206 ? -3.850 -9.573 26.818 1.00 83.00 206 PHE A C 1
ATOM 1781 O O . PHE A 1 206 ? -3.887 -9.027 25.720 1.00 83.00 206 PHE A O 1
ATOM 1788 N N . LYS A 1 207 ? -3.269 -8.978 27.869 1.00 76.94 207 LYS A N 1
ATOM 1789 C CA . LYS A 1 207 ? -2.731 -7.606 27.835 1.00 76.94 207 LYS A CA 1
ATOM 1790 C C . LYS A 1 207 ? -1.563 -7.467 26.852 1.00 76.94 207 LYS A C 1
ATOM 1792 O O . LYS A 1 207 ? -1.577 -6.562 26.024 1.00 76.94 207 LYS A O 1
ATOM 1797 N N . TYR A 1 208 ? -0.594 -8.377 26.917 1.00 79.62 208 TYR A N 1
ATOM 1798 C CA . TYR A 1 208 ? 0.606 -8.333 26.077 1.00 79.62 208 TYR A CA 1
ATOM 1799 C C . TYR A 1 208 ? 0.293 -8.543 24.593 1.00 79.62 208 TYR A C 1
ATOM 1801 O O . TYR A 1 208 ? 0.754 -7.777 23.754 1.00 79.62 208 TYR A O 1
ATOM 1809 N N . THR A 1 209 ? -0.562 -9.515 24.271 1.00 77.31 209 THR A N 1
ATOM 1810 C CA . THR A 1 209 ? -0.986 -9.768 22.888 1.00 77.31 209 THR A CA 1
ATOM 1811 C C . THR A 1 209 ? -1.835 -8.616 22.358 1.00 77.31 209 THR A C 1
ATOM 1813 O O . THR A 1 209 ? -1.600 -8.151 21.252 1.00 77.31 209 THR A O 1
ATOM 1816 N N . SER A 1 210 ? -2.754 -8.063 23.159 1.00 77.44 210 SER A N 1
ATOM 1817 C CA . SER A 1 210 ? -3.545 -6.902 22.730 1.00 77.44 210 SER A CA 1
ATOM 1818 C C . SER A 1 210 ? -2.671 -5.687 22.391 1.00 77.44 210 SER A C 1
ATOM 1820 O O . SER A 1 210 ? -2.957 -4.986 21.427 1.00 77.44 210 SER A O 1
ATOM 1822 N N . PHE A 1 211 ? -1.568 -5.482 23.120 1.00 78.50 211 PHE A N 1
ATOM 1823 C CA . PHE A 1 211 ? -0.600 -4.430 22.821 1.00 78.50 211 PHE A CA 1
ATOM 1824 C C . PHE A 1 211 ? 0.164 -4.695 21.516 1.00 78.50 211 PHE A C 1
ATOM 1826 O O . PHE A 1 211 ? 0.227 -3.807 20.670 1.00 78.50 211 PHE A O 1
ATOM 1833 N N . LEU A 1 212 ? 0.683 -5.914 21.323 1.00 75.81 212 LEU A N 1
ATOM 1834 C CA . LEU A 1 212 ? 1.425 -6.300 20.113 1.00 75.81 212 LEU A CA 1
ATOM 1835 C C . LEU A 1 212 ? 0.602 -6.135 18.829 1.00 75.81 212 LEU A C 1
ATOM 1837 O O . LEU A 1 212 ? 1.135 -5.718 17.808 1.00 75.81 212 LEU A O 1
ATOM 1841 N N . PHE A 1 213 ? -0.699 -6.419 18.893 1.00 73.81 213 PHE A N 1
ATOM 1842 C CA . PHE A 1 213 ? -1.612 -6.293 17.753 1.00 73.81 213 PHE A CA 1
ATOM 1843 C C . PHE A 1 213 ? -2.294 -4.913 17.660 1.00 73.81 213 PHE A C 1
ATOM 1845 O O . PHE A 1 213 ? -3.215 -4.735 16.865 1.00 73.81 213 PHE A O 1
ATOM 1852 N N . GLY A 1 214 ? -1.873 -3.929 18.466 1.00 70.12 214 GLY A N 1
ATOM 1853 C CA . GLY A 1 214 ? -2.388 -2.556 18.401 1.00 70.12 214 GLY A CA 1
ATOM 1854 C C . GLY A 1 214 ? -3.841 -2.387 18.867 1.00 70.12 214 GLY A C 1
ATOM 1855 O O . GLY A 1 214 ? -4.477 -1.381 18.556 1.00 70.12 214 GLY A O 1
ATOM 1856 N N . ILE A 1 215 ? -4.383 -3.345 19.625 1.00 78.31 215 ILE A N 1
ATOM 1857 C CA . ILE A 1 215 ? -5.744 -3.287 20.165 1.00 78.31 215 ILE A CA 1
ATOM 1858 C C . ILE A 1 215 ? -5.757 -2.350 21.375 1.00 78.31 215 ILE A C 1
ATOM 1860 O O . ILE A 1 215 ? -5.347 -2.711 22.483 1.00 78.31 215 ILE A O 1
ATOM 1864 N N . GLN A 1 216 ? -6.284 -1.141 21.188 1.00 67.12 216 GLN A N 1
ATOM 1865 C CA . GLN A 1 216 ? -6.564 -0.235 22.299 1.00 67.12 216 GLN A CA 1
ATOM 1866 C C . GLN A 1 216 ? -7.803 -0.725 23.063 1.00 67.12 216 GLN A C 1
ATOM 1868 O O . GLN A 1 216 ? -8.924 -0.692 22.553 1.00 67.12 216 GLN A O 1
ATOM 1873 N N . LYS A 1 217 ? -7.603 -1.196 24.301 1.00 65.00 217 LYS A N 1
ATOM 1874 C CA . LYS A 1 217 ? -8.709 -1.496 25.223 1.00 65.00 217 LYS A CA 1
ATOM 1875 C C . LYS A 1 217 ? -9.361 -0.182 25.648 1.00 65.00 217 LYS A C 1
ATOM 1877 O O . LYS A 1 217 ? -8.681 0.662 26.231 1.00 65.00 217 LYS A O 1
ATOM 1882 N N . ASP A 1 218 ? -10.655 -0.015 25.377 1.00 59.03 218 ASP A N 1
ATOM 1883 C CA . ASP A 1 218 ? -11.394 1.169 25.822 1.00 59.03 218 ASP A CA 1
ATOM 1884 C C . ASP A 1 218 ? -11.321 1.275 27.348 1.00 59.03 218 ASP A C 1
ATOM 1886 O O . ASP A 1 218 ? -11.603 0.318 28.072 1.00 59.03 218 ASP A O 1
ATOM 1890 N N . ASN A 1 219 ? -11.001 2.465 27.862 1.00 49.28 219 ASN A N 1
ATOM 1891 C CA . ASN A 1 219 ? -10.939 2.719 29.306 1.00 49.28 219 ASN A CA 1
ATOM 1892 C C . ASN A 1 219 ? -12.263 2.402 30.037 1.00 49.28 219 ASN A C 1
ATOM 1894 O O . ASN A 1 219 ? -12.241 2.156 31.240 1.00 49.28 219 ASN A O 1
ATOM 1898 N N . LYS A 1 220 ? -13.402 2.323 29.328 1.00 47.62 220 LYS A N 1
ATOM 1899 C CA . LYS A 1 220 ? -14.697 1.909 29.899 1.00 47.62 220 LYS A CA 1
ATOM 1900 C C . LYS A 1 220 ? -14.706 0.466 30.424 1.00 47.62 220 LYS A C 1
ATOM 1902 O O . LYS A 1 220 ? -15.304 0.234 31.469 1.00 47.62 220 LYS A O 1
ATOM 1907 N N . GLU A 1 221 ? -14.001 -0.472 29.784 1.00 49.62 221 GLU A N 1
ATOM 1908 C CA . GLU A 1 221 ? -13.876 -1.854 30.291 1.00 49.62 221 GLU A CA 1
ATOM 1909 C C . GLU A 1 221 ? -13.015 -1.927 31.561 1.00 49.62 221 GLU A C 1
ATOM 1911 O O . GLU A 1 221 ? -13.244 -2.767 32.429 1.00 49.62 221 GLU A O 1
ATOM 1916 N N . ARG A 1 222 ? -12.033 -1.028 31.720 1.00 45.34 222 ARG A N 1
ATOM 1917 C CA . ARG A 1 222 ? -11.234 -0.974 32.956 1.00 45.34 222 ARG A CA 1
ATOM 1918 C C . ARG A 1 222 ? -12.053 -0.473 34.141 1.00 45.34 222 ARG A C 1
ATOM 1920 O O . ARG A 1 222 ? -11.890 -1.007 35.231 1.00 45.34 222 ARG A O 1
ATOM 1927 N N . VAL A 1 223 ? -12.948 0.494 33.919 1.00 48.06 223 VAL A N 1
ATOM 1928 C CA . VAL A 1 223 ? -13.827 1.043 34.966 1.00 48.06 223 VAL A CA 1
ATOM 1929 C C . VAL A 1 223 ? -14.897 0.032 35.393 1.00 48.06 223 VAL A C 1
ATOM 1931 O O . VAL A 1 223 ? -15.194 -0.083 36.581 1.00 48.06 223 VAL A O 1
ATOM 1934 N N . SER A 1 224 ? -15.452 -0.759 34.468 1.00 47.97 224 SER A N 1
ATOM 1935 C CA . SER A 1 224 ? -16.411 -1.813 34.831 1.00 47.97 224 SER A CA 1
ATOM 1936 C C . SER A 1 224 ? -15.746 -2.948 35.618 1.00 47.97 224 SER A C 1
ATOM 1938 O O . SER A 1 224 ? -16.303 -3.405 36.617 1.00 47.97 224 SER A O 1
ATOM 1940 N N . ILE A 1 225 ? -14.532 -3.365 35.243 1.00 52.88 225 ILE A N 1
ATOM 1941 C CA . ILE A 1 225 ? -13.783 -4.405 35.968 1.00 52.88 225 ILE A CA 1
ATOM 1942 C C . ILE A 1 225 ? -13.325 -3.896 37.345 1.00 52.88 225 ILE A C 1
ATOM 1944 O O . ILE A 1 225 ? -13.483 -4.619 38.331 1.00 52.88 225 ILE A O 1
ATOM 1948 N N . SER A 1 226 ? -12.849 -2.648 37.454 1.00 47.50 226 SER A N 1
ATOM 1949 C CA . SER A 1 226 ? -12.459 -2.061 38.745 1.00 47.50 226 SER A CA 1
ATOM 1950 C C . SER A 1 226 ? -13.650 -1.887 39.688 1.00 47.50 226 SER A C 1
ATOM 1952 O O . SER A 1 226 ? -13.528 -2.163 40.878 1.00 47.50 226 SER A O 1
ATOM 1954 N N . ASN A 1 227 ? -14.821 -1.495 39.175 1.00 47.62 227 ASN A N 1
ATOM 1955 C CA . ASN A 1 227 ? -16.039 -1.382 39.983 1.00 47.62 227 ASN A CA 1
ATOM 1956 C C . ASN A 1 227 ? -16.556 -2.750 40.441 1.00 47.62 227 ASN A C 1
ATOM 1958 O O . ASN A 1 227 ? -17.007 -2.887 41.576 1.00 47.62 227 ASN A O 1
ATOM 1962 N N . THR A 1 228 ? -16.428 -3.783 39.605 1.00 51.53 228 THR A N 1
ATOM 1963 C CA . THR A 1 228 ? -16.823 -5.153 39.971 1.00 51.53 228 THR A CA 1
ATOM 1964 C C . THR A 1 228 ? -15.876 -5.754 41.019 1.00 51.53 228 THR A C 1
ATOM 1966 O O . THR A 1 228 ? -16.320 -6.472 41.914 1.00 51.53 228 THR A O 1
ATOM 1969 N N . GLN A 1 229 ? -14.580 -5.426 40.962 1.00 51.88 229 GLN A N 1
ATOM 1970 C CA . GLN A 1 229 ? -13.612 -5.806 41.995 1.00 51.88 229 GLN A CA 1
ATOM 1971 C C . GLN A 1 229 ? -13.834 -5.038 43.308 1.00 51.88 229 GLN A C 1
ATOM 1973 O O . GLN A 1 229 ? -13.846 -5.667 44.362 1.00 51.88 229 GLN A O 1
ATOM 1978 N N . ASN A 1 230 ? -14.124 -3.732 43.254 1.00 44.88 230 ASN A N 1
ATOM 1979 C CA . 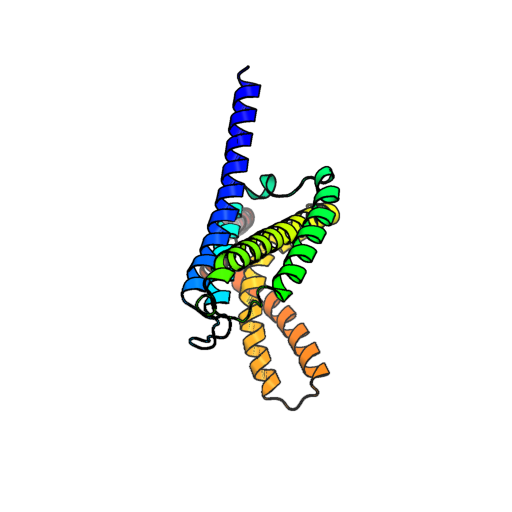ASN A 1 230 ? -14.454 -2.926 44.440 1.00 44.88 230 ASN A CA 1
ATOM 1980 C C . ASN A 1 230 ? -15.761 -3.354 45.134 1.00 44.88 230 ASN A C 1
ATOM 1982 O O . ASN A 1 230 ? -15.884 -3.246 46.352 1.00 44.88 230 ASN A O 1
ATOM 1986 N N . LEU A 1 231 ? -16.745 -3.855 44.381 1.00 50.91 231 LEU A N 1
ATOM 1987 C CA . LEU A 1 231 ? -17.983 -4.407 44.946 1.00 50.91 231 LEU A CA 1
ATOM 1988 C C . LEU A 1 231 ? -17.778 -5.779 45.607 1.00 50.91 231 LEU A C 1
ATOM 1990 O O . LEU A 1 231 ? -18.552 -6.145 46.489 1.00 50.91 231 LEU A O 1
ATOM 1994 N N . ARG A 1 232 ? -16.747 -6.534 45.203 1.00 49.00 232 ARG A N 1
ATOM 1995 C CA . ARG A 1 232 ? -16.370 -7.800 45.850 1.00 49.00 232 ARG A CA 1
ATOM 1996 C C . ARG A 1 232 ? -15.510 -7.593 47.095 1.00 49.00 232 ARG A C 1
ATOM 1998 O O . ARG A 1 232 ? -15.690 -8.333 48.050 1.00 49.00 232 ARG A O 1
ATOM 2005 N N . THR A 1 233 ? -14.631 -6.592 47.118 1.00 52.38 233 THR A N 1
ATOM 2006 C CA . THR A 1 233 ? -13.794 -6.294 48.296 1.00 52.38 233 THR A CA 1
ATOM 2007 C C . THR A 1 233 ? -14.546 -5.574 49.415 1.00 52.38 233 THR A C 1
ATOM 2009 O O . THR A 1 233 ? -14.159 -5.708 50.564 1.00 52.38 233 THR A O 1
ATOM 2012 N N . LYS A 1 234 ? -15.648 -4.868 49.120 1.00 47.97 234 LYS A N 1
ATOM 2013 C CA . LYS A 1 234 ? -16.535 -4.268 50.141 1.00 47.97 234 LYS A CA 1
ATOM 2014 C C . LYS A 1 234 ? -17.558 -5.235 50.762 1.00 47.97 234 LYS A C 1
ATOM 2016 O O . LYS A 1 234 ? -18.366 -4.804 51.576 1.00 47.97 234 LYS A O 1
ATOM 2021 N N . LYS A 1 235 ? -17.582 -6.505 50.344 1.00 46.50 235 LYS A N 1
ATOM 2022 C CA . LYS A 1 235 ? -18.537 -7.530 50.811 1.00 46.50 235 LYS A CA 1
ATOM 2023 C C . LYS A 1 235 ? -17.920 -8.568 51.764 1.00 46.50 235 LYS A C 1
ATOM 2025 O O . LYS A 1 235 ? -18.534 -9.611 51.971 1.00 46.50 235 LYS A O 1
ATOM 2030 N N . ILE A 1 236 ? -16.738 -8.293 52.315 1.00 43.56 236 ILE A N 1
ATOM 2031 C CA . ILE A 1 236 ? -16.068 -9.116 53.333 1.00 43.56 236 ILE A CA 1
ATOM 2032 C C . ILE A 1 236 ? -15.913 -8.274 54.591 1.00 43.56 236 ILE A C 1
ATOM 2034 O O . ILE A 1 236 ? -15.497 -7.103 54.435 1.00 43.56 236 ILE A O 1
#

pLDDT: mean 81.12, std 12.74, range [43.56, 96.31]

Radius of gyration: 23.53 Å; chains: 1; bounding box: 44×75×78 Å

Secondary structure (DSSP, 8-state):
-HHHHHHHHHHHHHHHHHHHHHHHHHHHHHHHHHH--TT--BTTB-HHHHHHHHHHHHHHHHHHHTT-HHHHSPPHHHHHHHHHHHHHHHHHHHHHHHHS-TTS-GGG-GGGHHHHHHHHHHHHHHHHHHHHHHHHHHHHHH----HHHHHHHHHHHHHHHHHHHHHHHHHHHHHHS---HHHHHHHHHHHHHHHHHHHHHHHHHSHHHHHHTT----HHHHHHHHHHHHHHHTT-

Foldseek 3Di:
DVVVVVVVVVVVVLVVLVVVLLVQLLCLLVVVLQPAFQPDADVNDRVNVVSNVVSNVVSVVVCVVVVVLVVLQDDPVCLVVLVVVLVVLVVVLVVLCVVPVRRDGCPPDVVCPVSVSSNSSSVSCNVSSVVSSVVNVCCVVPVDDDPVVVVVVLLVQQLVVQLVVLLVVLVVVLVPDPDDPVVSVVVSVVRSNVVSVVVSVVLCPDDVSCVVSVRDDPCVVVVVVVVVVVVVVVPD

Sequence (236 aa):
VRPIVNKIQNLESMHLIRLFIIIFSFLSIFIPNLFFNKEEFILQIRPMFFFYYFFFFLSGAYIFKTNHLENLIPKNKNLIYLVPFLGMCFGLYVLLEEVDQYWMGFLFDPNRIRWRIAHLLLEVILAWGVSLFFLSLFRIIGNRETYYSKELTKSLLPVYLIHHPVAIYLGYIFSTIKIQREIAFFFHLLLVIAFSFYFYYFVKKFKYTSFLFGIQKDNKERVSISNTQNLRTKKI